Protein AF-A0A6J7G8V0-F1 (afdb_monomer_lite)

InterPro domains:
  IPR005135 Endonuclease/exonuclease/phosphatase [PF03372] (85-244)
  IPR036691 Endonuclease/exonuclease/phosphatase superfamily [G3DSA:3.60.10.10] (1-251)
  IPR036691 Endonuclease/exonuclease/phosphatase superfamily [SSF56219] (12-255)

Structure (mmCIF, N/CA/C/O backbone):
data_AF-A0A6J7G8V0-F1
#
_entry.id   AF-A0A6J7G8V0-F1
#
loop_
_atom_site.group_PDB
_atom_site.id
_atom_site.type_symbol
_atom_site.label_atom_id
_atom_site.label_alt_id
_atom_site.label_comp_id
_atom_site.label_asym_id
_atom_site.label_entity_id
_atom_site.label_seq_id
_atom_site.pdbx_PDB_ins_code
_atom_site.Cartn_x
_atom_site.Cartn_y
_atom_site.Cartn_z
_atom_site.occupancy
_atom_site.B_iso_or_equiv
_atom_site.auth_seq_id
_atom_site.auth_comp_id
_atom_site.auth_asym_id
_atom_site.auth_atom_id
_atom_site.pdbx_PDB_model_num
ATOM 1 N N . MET A 1 1 ? -3.958 -7.155 -8.561 1.00 94.88 1 MET A N 1
ATOM 2 C CA . MET A 1 1 ? -3.464 -5.763 -8.453 1.00 94.88 1 MET A CA 1
ATOM 3 C C . MET A 1 1 ? -2.026 -5.761 -8.922 1.00 94.88 1 MET A C 1
ATOM 5 O O . MET A 1 1 ? -1.374 -6.783 -8.750 1.00 94.88 1 MET A O 1
ATOM 9 N N . ILE A 1 2 ? -1.561 -4.673 -9.525 1.00 97.25 2 ILE A N 1
ATOM 10 C CA . ILE A 1 2 ? -0.185 -4.517 -10.002 1.00 97.25 2 ILE A CA 1
ATOM 11 C C . ILE A 1 2 ? 0.256 -3.088 -9.675 1.00 97.25 2 ILE A C 1
ATOM 13 O O . ILE A 1 2 ? -0.473 -2.137 -9.970 1.00 97.25 2 ILE A O 1
ATOM 17 N N . THR A 1 3 ? 1.430 -2.947 -9.062 1.00 97.94 3 THR A N 1
ATOM 18 C CA . THR A 1 3 ? 2.146 -1.673 -8.971 1.00 97.94 3 THR A CA 1
ATOM 19 C C . THR A 1 3 ? 3.123 -1.576 -10.129 1.00 97.94 3 THR A C 1
ATOM 21 O O . THR A 1 3 ? 3.799 -2.545 -10.468 1.00 97.94 3 THR A O 1
ATOM 24 N N . LEU A 1 4 ? 3.155 -0.417 -10.767 1.00 97.25 4 LEU A N 1
ATOM 25 C CA . LEU A 1 4 ? 3.983 -0.141 -11.928 1.00 97.25 4 LEU A CA 1
ATOM 26 C C . LEU A 1 4 ? 4.882 1.046 -11.610 1.00 97.25 4 LEU A C 1
ATOM 28 O O . LEU A 1 4 ? 4.449 2.006 -10.967 1.00 97.25 4 LEU A O 1
ATOM 32 N N . HIS A 1 5 ? 6.111 0.981 -12.098 1.00 95.94 5 HIS A N 1
ATOM 33 C CA . HIS A 1 5 ? 7.133 1.999 -11.902 1.00 95.94 5 HIS A CA 1
ATOM 34 C C . HIS A 1 5 ? 7.679 2.416 -13.266 1.00 95.94 5 HIS A C 1
ATOM 36 O O . HIS A 1 5 ? 7.608 1.647 -14.220 1.00 95.94 5 HIS A O 1
ATOM 42 N N . GLU A 1 6 ? 8.180 3.649 -13.354 1.00 94.62 6 GLU A N 1
ATOM 43 C CA . GLU A 1 6 ? 8.683 4.238 -14.608 1.00 94.62 6 GLU A CA 1
ATOM 44 C C . GLU A 1 6 ? 7.655 4.290 -15.745 1.00 94.62 6 GLU A C 1
ATOM 46 O O . GLU A 1 6 ? 7.994 4.284 -16.927 1.00 94.62 6 GLU A O 1
ATOM 51 N N . ILE A 1 7 ? 6.375 4.397 -15.396 1.00 96.06 7 ILE A N 1
ATOM 52 C CA . ILE A 1 7 ? 5.334 4.652 -16.385 1.00 96.06 7 ILE A CA 1
ATOM 53 C C . ILE A 1 7 ? 5.511 6.068 -16.914 1.00 96.06 7 ILE A C 1
ATOM 55 O O . ILE A 1 7 ? 5.692 6.993 -16.125 1.00 96.06 7 ILE A O 1
ATOM 59 N N . GLU A 1 8 ? 5.417 6.258 -18.231 1.00 96.19 8 GLU A N 1
ATOM 60 C CA . GLU A 1 8 ? 5.356 7.603 -18.802 1.00 96.19 8 GLU A CA 1
ATOM 61 C C . GLU A 1 8 ? 4.237 8.401 -18.118 1.00 96.19 8 GLU A C 1
ATOM 63 O O . GLU A 1 8 ? 3.062 8.024 -18.150 1.00 96.19 8 GLU A O 1
ATOM 68 N N . ASN A 1 9 ? 4.598 9.529 -17.511 1.00 96.56 9 ASN A N 1
ATOM 69 C CA . ASN A 1 9 ? 3.654 10.406 -16.848 1.00 96.56 9 ASN A CA 1
ATOM 70 C C . ASN A 1 9 ? 2.889 11.232 -17.886 1.00 96.56 9 ASN A C 1
ATOM 72 O O . ASN A 1 9 ? 3.231 12.382 -18.186 1.00 96.56 9 ASN A O 1
ATOM 76 N N . SER A 1 10 ? 1.823 10.642 -18.427 1.00 96.75 10 SER A N 1
ATOM 77 C CA . SER A 1 10 ? 0.961 11.289 -19.415 1.00 96.75 10 SER A CA 1
ATOM 78 C C . SER A 1 10 ? 0.320 12.582 -18.895 1.00 96.75 10 SER A C 1
ATOM 80 O O . SER A 1 10 ? 0.010 13.460 -19.697 1.00 96.75 10 SER A O 1
ATOM 82 N N . ALA A 1 11 ? 0.185 12.777 -17.578 1.00 95.50 11 ALA A N 1
ATOM 83 C CA . ALA A 1 11 ? -0.279 14.047 -17.013 1.00 95.50 11 ALA A CA 1
ATOM 84 C C . ALA A 1 11 ? 0.682 15.211 -17.314 1.00 95.50 11 ALA A C 1
ATOM 86 O O . ALA A 1 11 ? 0.236 16.348 -17.475 1.00 95.50 11 ALA A O 1
ATOM 87 N N . VAL A 1 12 ? 1.975 14.919 -17.475 1.00 96.12 12 VAL A N 1
ATOM 88 C CA . VAL A 1 12 ? 3.017 15.886 -17.843 1.00 96.12 12 VAL A CA 1
ATOM 89 C C . VAL A 1 12 ? 3.277 15.882 -19.352 1.00 96.12 12 VAL A C 1
ATOM 91 O O . VAL A 1 12 ? 3.335 16.948 -19.969 1.00 96.12 12 VAL A O 1
ATOM 94 N N . THR A 1 13 ? 3.419 14.709 -19.977 1.00 96.62 13 THR A N 1
ATOM 95 C CA . THR A 1 13 ? 3.812 14.596 -21.397 1.00 96.62 13 THR A CA 1
ATOM 96 C C . THR A 1 13 ? 2.653 14.881 -22.353 1.00 96.62 13 THR A C 1
ATOM 98 O O . THR A 1 13 ? 2.849 15.484 -23.412 1.00 96.62 13 THR A O 1
ATOM 101 N N . THR A 1 14 ? 1.431 14.485 -21.983 1.00 94.94 14 THR A N 1
ATOM 102 C CA . THR A 1 14 ? 0.211 14.593 -22.796 1.00 94.94 14 THR A CA 1
ATOM 103 C C . THR A 1 14 ? -1.016 14.989 -21.950 1.00 94.94 14 THR A C 1
ATOM 105 O O . THR A 1 14 ? -2.001 14.253 -21.897 1.00 94.94 14 THR A O 1
ATOM 108 N N . PRO A 1 15 ? -1.045 16.197 -21.341 1.00 93.75 15 PRO A N 1
ATOM 109 C CA . PRO A 1 15 ? -1.999 16.541 -20.271 1.00 93.75 15 PRO A CA 1
ATOM 110 C C . PRO A 1 15 ? -3.495 16.443 -20.625 1.00 93.75 15 PRO A C 1
ATOM 112 O O . PRO A 1 15 ? -4.350 16.421 -19.744 1.00 93.75 15 PRO A O 1
ATOM 115 N N . ALA A 1 16 ? -3.845 16.410 -21.916 1.00 96.31 16 ALA A N 1
ATOM 116 C CA . ALA A 1 16 ? -5.221 16.198 -22.370 1.00 96.31 16 ALA A CA 1
ATOM 117 C C . ALA A 1 16 ? -5.731 14.762 -22.119 1.00 96.31 16 ALA A C 1
ATOM 119 O O . ALA A 1 16 ? -6.941 14.544 -22.084 1.00 96.31 16 ALA A O 1
ATOM 120 N N . THR A 1 17 ? -4.819 13.804 -21.955 1.00 95.56 17 THR A N 1
ATOM 121 C CA . THR A 1 17 ? -5.064 12.379 -21.703 1.00 95.56 17 THR A CA 1
ATOM 122 C C . THR A 1 17 ? -4.105 11.898 -20.605 1.00 95.56 17 THR A C 1
ATOM 124 O O . THR A 1 17 ? -3.166 11.156 -20.889 1.00 95.56 17 THR A O 1
ATOM 127 N N . PRO A 1 18 ? -4.303 12.330 -19.345 1.00 94.81 18 PRO A N 1
ATOM 128 C CA . PRO A 1 18 ? -3.297 12.236 -18.280 1.00 94.81 18 PRO A CA 1
ATOM 129 C C . PRO A 1 18 ? -2.934 10.809 -17.839 1.00 94.81 18 PRO A C 1
ATOM 131 O O . PRO A 1 18 ? -1.996 10.634 -17.070 1.00 94.81 18 PRO A O 1
ATOM 134 N N . TYR A 1 19 ? -3.640 9.794 -18.341 1.00 96.69 19 TYR A N 1
ATOM 135 C CA . TYR A 1 19 ? -3.416 8.381 -18.028 1.00 96.69 19 TYR A CA 1
ATOM 136 C C . TYR A 1 19 ? -3.202 7.513 -19.276 1.00 96.69 19 TYR A C 1
ATOM 138 O O . TYR A 1 19 ? -3.297 6.293 -19.185 1.00 96.69 19 TYR A O 1
ATOM 146 N N . ALA A 1 20 ? -2.897 8.111 -20.435 1.00 97.50 20 ALA A N 1
ATOM 147 C CA . ALA A 1 20 ? -2.832 7.403 -21.716 1.00 97.50 20 ALA A CA 1
ATOM 148 C C . ALA A 1 20 ? -1.914 6.166 -21.700 1.00 97.50 20 ALA A C 1
ATOM 150 O O . ALA A 1 20 ? -2.279 5.128 -22.258 1.00 97.50 20 ALA A O 1
ATOM 151 N N . ALA A 1 21 ? -0.751 6.242 -21.044 1.00 96.75 21 ALA A N 1
ATOM 152 C CA . ALA A 1 21 ? 0.156 5.101 -20.909 1.00 96.75 21 ALA A CA 1
ATOM 153 C C . ALA A 1 21 ? -0.479 3.937 -20.121 1.00 96.75 21 ALA A C 1
ATOM 155 O O . ALA A 1 21 ? -0.464 2.792 -20.576 1.00 96.75 21 ALA A O 1
ATOM 156 N N . VAL A 1 22 ? -1.106 4.236 -18.977 1.00 97.75 22 VAL A N 1
ATOM 157 C CA . VAL A 1 22 ? -1.796 3.243 -18.133 1.00 97.75 22 VAL A CA 1
ATOM 158 C C . VAL A 1 22 ? -3.010 2.655 -18.855 1.00 97.75 22 VAL A C 1
ATOM 160 O O . VAL A 1 22 ? -3.208 1.442 -18.848 1.00 97.75 22 VAL A O 1
ATOM 163 N N . GLU A 1 23 ? -3.796 3.494 -19.527 1.00 98.12 23 GLU A N 1
ATOM 164 C CA . GLU A 1 23 ? -4.974 3.078 -20.296 1.00 98.12 23 GLU A CA 1
ATOM 165 C C . GLU A 1 23 ? -4.599 2.172 -21.474 1.00 98.12 23 GLU A C 1
ATOM 167 O O . GLU A 1 23 ? -5.304 1.206 -21.761 1.00 98.12 23 GLU A O 1
ATOM 172 N N . THR A 1 24 ? -3.460 2.433 -22.122 1.00 97.94 24 THR A N 1
ATOM 173 C CA . THR A 1 24 ? -2.936 1.581 -23.198 1.00 97.94 24 THR A CA 1
ATOM 174 C C . THR A 1 24 ? -2.572 0.191 -22.678 1.00 97.94 24 THR A C 1
ATOM 176 O O . THR A 1 24 ? -2.933 -0.809 -23.300 1.00 97.94 24 THR A O 1
ATOM 179 N N . LEU A 1 25 ? -1.892 0.115 -21.528 1.00 96.75 25 LEU A N 1
ATOM 180 C CA . LEU A 1 25 ? -1.556 -1.158 -20.889 1.00 96.75 25 LEU A CA 1
ATOM 181 C C . LEU A 1 25 ? -2.814 -1.930 -20.477 1.00 96.75 25 LEU A C 1
ATOM 183 O O . LEU A 1 25 ? -2.916 -3.121 -20.760 1.00 96.75 25 LEU A O 1
ATOM 187 N N . ILE A 1 26 ? -3.779 -1.259 -19.845 1.00 98.12 26 ILE A N 1
ATOM 188 C CA . ILE A 1 26 ? -5.044 -1.879 -19.435 1.00 98.12 26 ILE A CA 1
ATOM 189 C C . ILE A 1 26 ? -5.783 -2.452 -20.640 1.00 98.12 26 ILE A C 1
ATOM 191 O O . ILE A 1 26 ? -6.118 -3.631 -20.625 1.00 98.12 26 ILE A O 1
ATOM 195 N N . ALA A 1 27 ? -5.934 -1.686 -21.721 1.00 98.31 27 ALA A N 1
ATOM 196 C CA . ALA A 1 27 ? -6.596 -2.179 -22.926 1.00 98.31 27 ALA A CA 1
ATOM 197 C C . ALA A 1 27 ? -5.912 -3.435 -23.505 1.00 98.31 27 ALA A C 1
ATOM 199 O O . ALA A 1 27 ? -6.585 -4.324 -24.029 1.00 98.31 27 ALA A O 1
ATOM 200 N N . ALA A 1 28 ? -4.580 -3.530 -23.406 1.00 96.81 28 ALA A N 1
ATOM 201 C CA . ALA A 1 28 ? -3.839 -4.719 -23.819 1.00 96.81 28 ALA A CA 1
ATOM 202 C C . ALA A 1 28 ? -4.071 -5.916 -22.880 1.00 96.81 28 ALA A C 1
ATOM 204 O O . ALA A 1 28 ? -4.226 -7.036 -23.366 1.00 96.81 28 ALA A O 1
ATOM 205 N N . LEU A 1 29 ? -4.125 -5.693 -21.562 1.00 96.50 29 LEU A N 1
ATOM 206 C CA . LEU A 1 29 ? -4.415 -6.735 -20.570 1.00 96.50 29 LEU A CA 1
ATOM 207 C C . LEU A 1 29 ? -5.829 -7.296 -20.743 1.00 96.50 29 LEU A C 1
ATOM 209 O O . LEU A 1 29 ? -5.979 -8.506 -20.911 1.00 96.50 29 LEU A O 1
ATOM 213 N N . GLU A 1 30 ? -6.836 -6.422 -20.802 1.00 97.94 30 GLU A N 1
ATOM 214 C CA . GLU A 1 30 ? -8.249 -6.792 -20.966 1.00 97.94 30 GLU A CA 1
ATOM 215 C C . GLU A 1 30 ? -8.477 -7.600 -22.252 1.00 97.94 30 GLU A C 1
ATOM 217 O O . GLU A 1 30 ? -9.249 -8.561 -22.277 1.00 97.94 30 GLU A O 1
ATOM 222 N N . ALA A 1 31 ? -7.767 -7.255 -23.333 1.00 98.06 31 ALA A N 1
ATOM 223 C CA . ALA A 1 31 ? -7.839 -7.985 -24.595 1.00 98.06 31 ALA A CA 1
ATOM 224 C C . ALA A 1 31 ? -7.284 -9.420 -24.508 1.00 98.06 31 ALA A C 1
ATOM 226 O O . ALA A 1 31 ? -7.672 -10.270 -25.315 1.00 98.06 31 ALA A O 1
ATOM 227 N N . VAL A 1 32 ? -6.372 -9.691 -23.569 1.00 95.50 32 VAL A N 1
ATOM 228 C CA . VAL A 1 32 ? -5.704 -10.991 -23.407 1.00 95.50 32 VAL A CA 1
ATOM 229 C C . VAL A 1 32 ? -6.395 -11.859 -22.359 1.00 95.50 32 VAL A C 1
ATOM 231 O O . VAL A 1 32 ? -6.618 -13.043 -22.617 1.00 95.50 32 VAL A O 1
ATOM 234 N N . ASP A 1 33 ? -6.715 -11.308 -21.187 1.00 96.25 33 ASP A N 1
ATOM 235 C CA . ASP A 1 33 ? -7.245 -12.080 -20.058 1.00 96.25 33 ASP A CA 1
ATOM 236 C C . ASP A 1 33 ? -8.780 -12.055 -19.950 1.00 96.25 33 ASP A C 1
ATOM 238 O O . ASP A 1 33 ? -9.359 -12.936 -19.311 1.00 96.25 33 ASP A O 1
ATOM 242 N N . GLY A 1 34 ? -9.444 -11.110 -20.625 1.00 96.75 34 GLY A N 1
ATOM 243 C CA . GLY A 1 34 ? -10.899 -10.967 -20.641 1.00 96.75 34 GLY A CA 1
ATOM 244 C C . GLY A 1 34 ? -11.510 -10.477 -19.325 1.00 96.75 34 GLY A C 1
ATOM 245 O O . GLY A 1 34 ? -12.722 -10.612 -19.150 1.00 96.75 34 GLY A O 1
ATOM 246 N N . HIS A 1 35 ? -10.703 -9.957 -18.400 1.00 97.75 35 HIS A N 1
ATOM 247 C CA . HIS A 1 35 ? -11.162 -9.353 -17.152 1.00 97.75 35 HIS A CA 1
ATOM 248 C C . HIS A 1 35 ? -11.216 -7.834 -17.271 1.00 97.75 35 HIS A C 1
ATOM 250 O O . HIS A 1 35 ? -10.429 -7.257 -18.005 1.00 97.75 35 HIS A O 1
ATOM 256 N N . ASP A 1 36 ? -12.105 -7.193 -16.511 1.00 98.00 36 ASP A N 1
ATOM 257 C CA . ASP A 1 36 ? -12.180 -5.731 -16.445 1.00 98.00 36 ASP A CA 1
ATOM 258 C C . ASP A 1 36 ? -11.140 -5.189 -15.450 1.00 98.00 36 ASP A C 1
ATOM 260 O O . ASP A 1 36 ? -11.116 -5.580 -14.268 1.00 98.00 36 ASP A O 1
ATOM 264 N N . TRP A 1 37 ? -10.319 -4.244 -15.902 1.00 98.44 37 TRP A N 1
ATOM 265 C CA . TRP A 1 37 ? -9.288 -3.593 -15.097 1.00 98.44 37 TRP A CA 1
ATOM 266 C C . TRP A 1 37 ? -9.610 -2.105 -14.882 1.00 98.44 37 TRP A C 1
ATOM 268 O O . TRP A 1 37 ? -10.167 -1.424 -15.735 1.00 98.44 37 TRP A O 1
ATOM 278 N N . ASP A 1 38 ? -9.235 -1.572 -13.723 1.00 98.25 38 ASP A N 1
ATOM 279 C CA . ASP A 1 38 ? -9.274 -0.135 -13.429 1.00 98.25 38 ASP A CA 1
ATOM 280 C C . ASP A 1 38 ? -7.972 0.285 -12.730 1.00 98.25 38 ASP A C 1
ATOM 282 O O . ASP A 1 38 ? -7.112 -0.537 -12.392 1.00 98.25 38 ASP A O 1
ATOM 286 N N . TYR A 1 39 ? -7.786 1.583 -12.519 1.00 98.19 39 TYR A N 1
ATOM 287 C CA . TYR A 1 39 ? -6.544 2.144 -12.005 1.00 98.19 39 TYR A CA 1
ATOM 288 C C . TYR A 1 39 ? -6.767 3.281 -11.010 1.00 98.19 39 TYR A C 1
ATOM 290 O O . TYR A 1 39 ? -7.790 3.970 -11.004 1.00 98.19 39 TYR A O 1
ATOM 298 N N . ALA A 1 40 ? -5.776 3.482 -10.145 1.00 97.88 40 ALA A N 1
ATOM 299 C CA . ALA A 1 40 ? -5.743 4.597 -9.215 1.00 97.88 40 ALA A CA 1
ATOM 300 C C . ALA A 1 40 ? -5.510 5.905 -9.986 1.00 97.88 40 ALA A C 1
ATOM 302 O O . ALA A 1 40 ? -4.430 6.143 -10.523 1.00 97.88 40 ALA A O 1
ATOM 303 N N . ARG A 1 41 ? -6.522 6.777 -10.022 1.00 96.81 41 ARG A N 1
ATOM 304 C CA . ARG A 1 41 ? -6.459 8.108 -10.651 1.00 96.81 41 ARG A CA 1
ATOM 305 C C . ARG A 1 41 ? -5.737 9.114 -9.748 1.00 96.81 41 ARG A C 1
ATOM 307 O O . ARG A 1 41 ? -6.326 10.082 -9.278 1.00 96.81 41 ARG A O 1
ATOM 314 N N . ALA A 1 42 ? -4.457 8.862 -9.504 1.00 94.31 42 ALA A N 1
ATOM 315 C CA . ALA A 1 42 ? -3.523 9.767 -8.843 1.00 94.31 42 ALA A CA 1
ATOM 316 C C . ALA A 1 42 ? -2.322 9.990 -9.768 1.00 94.31 42 ALA A C 1
ATOM 318 O O . ALA A 1 42 ? -1.927 9.076 -10.484 1.00 94.31 42 ALA A O 1
ATOM 319 N N . HIS A 1 43 ? -1.797 11.208 -9.804 1.00 90.25 43 HIS A N 1
ATOM 320 C CA . HIS A 1 43 ? -0.620 11.558 -10.595 1.00 90.25 43 HIS A CA 1
ATOM 321 C C . HIS A 1 43 ? 0.199 12.617 -9.861 1.00 90.25 43 HIS A C 1
ATOM 323 O O . HIS A 1 43 ? -0.322 13.342 -9.011 1.00 90.25 43 HIS A O 1
ATOM 329 N N . GLU A 1 44 ? 1.481 12.683 -10.197 1.00 89.75 44 GLU A N 1
ATOM 330 C CA . GLU A 1 44 ? 2.351 13.809 -9.875 1.00 89.75 44 GLU A CA 1
ATOM 331 C C . GLU A 1 44 ? 2.477 14.742 -11.084 1.00 89.75 44 GLU A C 1
ATOM 333 O O . GLU A 1 44 ? 2.331 14.310 -12.226 1.00 89.75 44 GLU A O 1
ATOM 338 N N . ASP A 1 45 ? 2.787 16.015 -10.839 1.00 88.25 45 ASP A N 1
ATOM 339 C CA . ASP A 1 45 ? 2.898 17.036 -11.893 1.00 88.25 45 ASP A CA 1
ATOM 340 C C . ASP A 1 45 ? 4.360 17.376 -12.255 1.00 88.25 45 ASP A C 1
ATOM 342 O O . ASP A 1 45 ? 4.612 18.272 -13.064 1.00 88.25 45 ASP A O 1
ATOM 346 N N . GLY A 1 46 ? 5.331 16.725 -11.601 1.00 85.38 46 GLY A N 1
ATOM 347 C CA . GLY A 1 46 ? 6.742 17.129 -11.615 1.00 85.38 46 GLY A CA 1
ATOM 348 C C . GLY A 1 46 ? 7.634 16.381 -12.609 1.00 85.38 46 GLY A C 1
ATOM 349 O O . GLY A 1 46 ? 8.373 17.019 -13.360 1.00 85.38 46 GLY A O 1
ATOM 350 N N . ASP A 1 47 ? 7.597 15.046 -12.597 1.00 90.12 47 ASP A N 1
ATOM 351 C CA . ASP A 1 47 ? 8.477 14.179 -13.399 1.00 90.12 47 ASP A CA 1
ATOM 352 C C . ASP A 1 47 ? 7.736 13.641 -14.643 1.00 90.12 47 ASP A C 1
ATOM 354 O O . ASP A 1 47 ? 6.513 13.506 -14.654 1.00 90.12 47 ASP A O 1
ATOM 358 N N . VAL A 1 48 ? 8.471 13.346 -15.718 1.00 93.56 48 VAL A N 1
ATOM 359 C CA . VAL A 1 48 ? 7.944 12.768 -16.971 1.00 93.56 48 VAL A CA 1
ATOM 360 C C . VAL A 1 48 ? 7.691 11.265 -16.870 1.00 93.56 48 VAL A C 1
ATOM 362 O O . VAL A 1 48 ? 7.145 10.670 -17.796 1.00 93.56 48 VAL A O 1
ATOM 365 N N . ILE A 1 49 ? 8.073 10.660 -15.751 1.00 93.88 49 ILE A N 1
ATOM 366 C CA . ILE A 1 49 ? 7.809 9.272 -15.388 1.00 93.88 49 ILE A CA 1
ATOM 367 C C . ILE A 1 49 ? 7.231 9.218 -13.980 1.00 93.88 49 ILE A C 1
ATOM 369 O O . ILE A 1 49 ? 7.551 10.062 -13.152 1.00 93.88 49 ILE A O 1
ATOM 373 N N . THR A 1 50 ? 6.360 8.250 -13.716 1.00 96.19 50 THR A N 1
ATOM 374 C CA . THR A 1 50 ? 5.607 8.155 -12.464 1.00 96.19 50 THR A CA 1
ATOM 375 C C . THR A 1 50 ? 5.339 6.704 -12.060 1.00 96.19 50 THR A C 1
ATOM 377 O O . THR A 1 50 ? 5.655 5.755 -12.786 1.00 96.19 50 THR A O 1
ATOM 380 N N . ASN A 1 51 ? 4.777 6.530 -10.867 1.00 97.50 51 ASN A N 1
ATOM 381 C CA . ASN A 1 51 ? 4.254 5.255 -10.392 1.00 97.50 51 ASN A CA 1
ATOM 382 C C . ASN A 1 51 ? 2.794 5.091 -10.841 1.00 97.50 51 ASN A C 1
ATOM 384 O O . ASN A 1 51 ? 2.103 6.069 -11.109 1.00 97.50 51 ASN A O 1
ATOM 388 N N . ALA A 1 52 ? 2.285 3.864 -10.886 1.00 97.88 52 ALA A N 1
ATOM 389 C CA . ALA A 1 52 ? 0.862 3.611 -11.091 1.00 97.88 52 ALA A CA 1
ATOM 390 C C . ALA A 1 52 ? 0.396 2.372 -10.322 1.00 97.88 52 ALA A C 1
ATOM 392 O O . ALA A 1 52 ? 1.178 1.475 -10.009 1.00 97.88 52 ALA A O 1
ATOM 393 N N . VAL A 1 53 ? -0.904 2.317 -10.034 1.00 98.56 53 VAL A N 1
ATOM 394 C CA . VAL A 1 53 ? -1.554 1.150 -9.429 1.00 98.56 53 VAL A CA 1
ATOM 395 C C . VAL A 1 53 ? -2.742 0.761 -10.296 1.00 98.56 53 VAL A C 1
ATOM 397 O O . VAL A 1 53 ? -3.668 1.556 -10.465 1.00 98.56 53 VAL A O 1
ATOM 400 N N . ILE A 1 54 ? -2.731 -0.465 -10.816 1.00 98.50 54 ILE A N 1
ATOM 401 C CA . ILE A 1 54 ? -3.840 -1.049 -11.579 1.00 98.50 54 ILE A CA 1
ATOM 402 C C . ILE A 1 54 ? -4.412 -2.263 -10.846 1.00 98.50 54 ILE A C 1
ATOM 404 O O . ILE A 1 54 ? -3.726 -2.957 -10.087 1.00 98.50 54 ILE A O 1
ATOM 408 N N . HIS A 1 55 ? -5.693 -2.541 -11.042 1.00 98.31 55 HIS A N 1
ATOM 409 C CA . HIS A 1 55 ? -6.383 -3.614 -10.346 1.00 98.31 55 HIS A CA 1
ATOM 410 C C . HIS A 1 55 ? -7.501 -4.214 -11.183 1.00 98.31 55 HIS A C 1
ATOM 412 O O . HIS A 1 55 ? -8.128 -3.544 -11.993 1.00 98.31 55 HIS A O 1
ATOM 418 N N . ARG A 1 56 ? -7.768 -5.491 -10.926 1.00 97.75 56 ARG A N 1
ATOM 419 C CA . ARG A 1 56 ? -8.951 -6.169 -11.431 1.00 97.75 56 ARG A CA 1
ATOM 420 C C . ARG A 1 56 ? -10.157 -5.818 -10.575 1.00 97.75 56 ARG A C 1
ATOM 422 O O . ARG A 1 56 ? -10.105 -5.974 -9.351 1.00 97.75 56 ARG A O 1
ATOM 429 N N . THR A 1 57 ? -11.227 -5.389 -11.229 1.00 97.00 57 THR A N 1
ATOM 430 C CA . THR A 1 57 ? -12.453 -4.914 -10.569 1.00 97.00 57 THR A CA 1
ATOM 431 C C . THR A 1 57 ? -13.288 -6.045 -9.964 1.00 97.00 57 THR A C 1
ATOM 433 O O . THR A 1 57 ? -14.083 -5.812 -9.056 1.00 97.00 57 THR A O 1
ATOM 436 N N . ASP A 1 58 ? -13.071 -7.284 -10.411 1.00 95.44 58 ASP A N 1
ATOM 437 C CA . ASP A 1 58 ? -13.716 -8.486 -9.878 1.00 95.44 58 ASP A CA 1
ATOM 438 C C . ASP A 1 58 ? -12.983 -9.101 -8.670 1.00 95.44 58 ASP A C 1
ATOM 440 O O . ASP A 1 58 ? -13.503 -10.025 -8.050 1.00 95.44 58 ASP A O 1
ATOM 444 N N . VAL A 1 59 ? -11.808 -8.576 -8.299 1.00 94.25 59 VAL A N 1
ATOM 445 C CA . VAL A 1 59 ? -11.010 -9.060 -7.153 1.00 94.25 59 VAL A CA 1
ATOM 446 C C . VAL A 1 59 ? -11.039 -8.069 -5.992 1.00 94.25 59 VAL A C 1
ATOM 448 O O . VAL A 1 59 ? -11.215 -8.458 -4.835 1.00 94.25 59 VAL A O 1
ATOM 451 N N . VAL A 1 60 ? -10.884 -6.777 -6.286 1.00 95.75 60 VAL A N 1
ATOM 452 C CA . VAL A 1 60 ? -10.872 -5.711 -5.279 1.00 95.75 60 VAL A CA 1
ATOM 453 C C . VAL A 1 60 ? -11.673 -4.496 -5.730 1.00 95.75 60 VAL A C 1
ATOM 455 O O . VAL A 1 60 ? -11.798 -4.216 -6.918 1.00 95.75 60 VAL A O 1
ATOM 458 N N . THR A 1 61 ? -12.179 -3.741 -4.762 1.00 94.94 61 THR A N 1
ATOM 459 C CA . THR A 1 61 ? -12.828 -2.443 -4.959 1.00 94.94 61 THR A CA 1
ATOM 460 C C . THR A 1 61 ? -12.035 -1.353 -4.229 1.00 94.94 61 THR A C 1
ATOM 462 O O . THR A 1 61 ? -11.696 -1.545 -3.057 1.00 94.94 61 THR A O 1
ATOM 465 N N . PRO A 1 62 ? -11.738 -0.206 -4.867 1.00 96.56 62 PRO A N 1
ATOM 466 C CA . PRO A 1 62 ? -11.112 0.935 -4.202 1.00 96.56 62 PRO A CA 1
ATOM 467 C C . PRO A 1 62 ? -11.944 1.460 -3.022 1.00 96.56 62 PRO A C 1
ATOM 469 O O . PRO A 1 62 ? -13.164 1.601 -3.118 1.00 96.56 62 PRO A O 1
ATOM 472 N N . VAL A 1 63 ? -11.279 1.802 -1.919 1.00 94.44 63 VAL A N 1
ATOM 473 C CA . VAL A 1 63 ? -11.876 2.440 -0.738 1.00 94.44 63 VAL A CA 1
ATOM 474 C C . VAL A 1 63 ? -11.317 3.853 -0.595 1.00 94.44 63 VAL A C 1
ATOM 476 O O . VAL A 1 63 ? -10.160 4.046 -0.227 1.00 94.44 63 VAL A O 1
ATOM 479 N N . GLY A 1 64 ? -12.163 4.848 -0.861 1.00 94.50 64 GLY A N 1
ATOM 480 C CA . GLY A 1 64 ? -11.765 6.257 -0.858 1.00 94.50 64 GLY A CA 1
ATOM 481 C C . GLY A 1 64 ? -10.852 6.637 -2.028 1.00 94.50 64 GLY A C 1
ATOM 482 O O . GLY A 1 64 ? -10.525 5.812 -2.883 1.00 94.50 64 GLY A O 1
ATOM 483 N N . ASP A 1 65 ? -10.460 7.911 -2.058 1.00 97.00 65 ASP A N 1
ATOM 484 C CA . ASP A 1 65 ? -9.656 8.464 -3.149 1.00 97.00 65 ASP A CA 1
ATOM 485 C C . ASP A 1 65 ? -8.186 7.999 -3.073 1.00 97.00 65 ASP A C 1
ATOM 487 O O . ASP A 1 65 ? -7.612 7.953 -1.967 1.00 97.00 65 ASP A O 1
ATOM 491 N N . PRO A 1 66 ? -7.550 7.709 -4.228 1.00 97.62 66 PRO A N 1
ATOM 492 C CA . PRO A 1 66 ? -6.119 7.443 -4.293 1.00 97.62 66 PRO A CA 1
ATOM 493 C C . PRO A 1 66 ? -5.316 8.684 -3.900 1.00 97.62 66 PRO A C 1
ATOM 495 O O . PRO A 1 66 ? -5.806 9.815 -3.928 1.00 97.62 66 PRO A O 1
ATOM 498 N N . VAL A 1 67 ? -4.052 8.480 -3.539 1.00 97.62 67 VAL A N 1
ATOM 499 C CA . VAL A 1 67 ? -3.169 9.551 -3.066 1.00 97.62 67 VAL A CA 1
ATOM 500 C C . VAL A 1 67 ? -1.846 9.498 -3.809 1.00 97.62 67 VAL A C 1
ATOM 502 O O . VAL A 1 67 ? -1.172 8.477 -3.757 1.00 97.62 67 VAL A O 1
ATOM 505 N N . ALA A 1 68 ? -1.448 10.607 -4.431 1.00 96.12 68 ALA A N 1
ATOM 506 C CA . ALA A 1 68 ? -0.055 10.862 -4.788 1.00 96.12 68 ALA A CA 1
ATOM 507 C C . ALA A 1 68 ? 0.584 11.668 -3.650 1.00 96.12 68 ALA A C 1
ATOM 509 O O . ALA A 1 68 ? 0.084 12.733 -3.281 1.00 96.12 68 ALA A O 1
ATOM 510 N N . TYR A 1 69 ? 1.643 11.141 -3.040 1.00 96.44 69 TYR A N 1
ATOM 511 C CA . TYR A 1 69 ? 2.314 11.804 -1.927 1.00 96.44 69 TYR A CA 1
ATOM 512 C C . TYR A 1 69 ? 3.228 12.921 -2.431 1.00 96.44 69 TYR A C 1
ATOM 514 O O . TYR A 1 69 ? 4.156 12.676 -3.198 1.00 96.44 69 TYR A O 1
ATOM 522 N N . THR A 1 70 ? 2.991 14.150 -1.978 1.00 92.88 70 THR A N 1
ATOM 523 C CA . THR A 1 70 ? 3.783 15.323 -2.367 1.00 92.88 70 THR A CA 1
ATOM 524 C C . THR A 1 70 ? 4.615 15.818 -1.193 1.00 92.88 70 THR A C 1
ATOM 526 O O . THR A 1 70 ? 4.075 16.158 -0.140 1.00 92.88 70 THR A O 1
ATOM 529 N N . SER A 1 71 ? 5.927 15.912 -1.391 1.00 94.81 71 SER A N 1
ATOM 530 C CA . SER A 1 71 ? 6.867 16.473 -0.424 1.00 94.81 71 SER A CA 1
ATOM 531 C C . SER A 1 71 ? 8.147 16.924 -1.129 1.00 94.81 71 SER A C 1
ATOM 533 O O . SER A 1 71 ? 8.568 16.236 -2.059 1.00 94.81 71 SER A O 1
ATOM 535 N N . PRO A 1 72 ? 8.821 17.994 -0.659 1.00 94.75 72 PRO A N 1
ATOM 536 C CA . PRO A 1 72 ? 10.121 18.406 -1.189 1.00 94.75 72 PRO A CA 1
ATOM 537 C C . PRO A 1 72 ? 11.187 17.300 -1.186 1.00 94.75 72 PRO A C 1
ATOM 539 O O . PRO A 1 72 ? 12.094 17.301 -2.012 1.00 94.75 72 PRO A O 1
ATOM 542 N N . THR A 1 73 ? 11.082 16.330 -0.273 1.00 94.81 73 THR A N 1
ATOM 543 C CA . THR A 1 73 ? 11.986 15.167 -0.204 1.00 94.81 73 THR A CA 1
ATOM 544 C C . THR A 1 73 ? 11.879 14.264 -1.440 1.00 94.81 73 THR A C 1
ATOM 546 O O . THR A 1 73 ? 12.816 13.533 -1.764 1.00 94.81 73 THR A O 1
ATOM 549 N N . PHE A 1 74 ? 10.761 14.341 -2.161 1.00 94.31 74 PHE A N 1
ATOM 550 C CA . PHE A 1 74 ? 10.531 13.643 -3.422 1.00 94.31 74 PHE A CA 1
ATOM 551 C C . PHE A 1 74 ? 10.698 14.550 -4.651 1.00 94.31 74 PHE A C 1
ATOM 553 O O . PHE A 1 74 ? 10.520 14.061 -5.753 1.00 94.31 74 PHE A O 1
ATOM 560 N N . ASP A 1 75 ? 11.137 15.813 -4.532 1.00 92.06 75 ASP A N 1
ATOM 561 C CA . ASP A 1 75 ? 11.336 16.703 -5.700 1.00 92.06 75 ASP A CA 1
ATOM 562 C C . ASP A 1 75 ? 12.364 16.160 -6.720 1.00 92.06 75 ASP A C 1
ATOM 564 O O . ASP A 1 75 ? 12.432 16.623 -7.859 1.00 92.06 75 ASP A O 1
ATOM 568 N N . ASN A 1 76 ? 13.209 15.207 -6.313 1.00 91.50 76 ASN A N 1
ATOM 569 C CA . ASN A 1 76 ? 14.221 14.570 -7.156 1.00 91.50 76 ASN A CA 1
ATOM 570 C C . ASN A 1 76 ? 13.942 13.083 -7.461 1.00 91.50 76 ASN A C 1
ATOM 572 O O . ASN A 1 76 ? 14.821 12.404 -8.014 1.00 91.50 76 ASN A O 1
ATOM 576 N N . ALA A 1 77 ? 12.767 12.579 -7.085 1.00 92.69 77 ALA A N 1
ATOM 577 C CA . ALA A 1 77 ? 12.314 11.204 -7.270 1.00 92.69 77 ALA A CA 1
ATOM 578 C C . ALA A 1 77 ? 10.820 11.185 -7.637 1.00 92.69 77 ALA A C 1
ATOM 580 O O . ALA A 1 77 ? 10.211 12.232 -7.814 1.00 92.69 77 ALA A O 1
ATOM 581 N N . ARG A 1 78 ? 10.234 9.995 -7.782 1.00 93.69 78 ARG A N 1
ATOM 582 C CA . ARG A 1 78 ? 8.810 9.859 -8.112 1.00 93.69 78 ARG A CA 1
ATOM 583 C C . ARG A 1 78 ? 8.006 9.842 -6.827 1.00 93.69 78 ARG A C 1
ATOM 585 O O . ARG A 1 78 ? 8.348 9.114 -5.888 1.00 93.69 78 ARG A O 1
ATOM 592 N N . SER A 1 79 ? 6.909 10.582 -6.801 1.00 95.25 79 SER A N 1
ATOM 593 C CA . SER A 1 79 ? 5.949 10.544 -5.703 1.00 95.25 79 SER A CA 1
ATOM 594 C C . SER A 1 79 ? 5.405 9.124 -5.476 1.00 95.25 79 SER A C 1
ATOM 596 O O . SER A 1 79 ? 4.941 8.477 -6.422 1.00 95.25 79 SER A O 1
ATOM 598 N N . PRO A 1 80 ? 5.390 8.621 -4.227 1.00 97.75 80 PRO A N 1
ATOM 599 C CA . PRO A 1 80 ? 4.657 7.409 -3.892 1.00 97.75 80 PRO A CA 1
ATOM 600 C C . PRO A 1 80 ? 3.166 7.555 -4.214 1.00 97.75 80 PRO A C 1
ATOM 602 O O . PRO A 1 80 ? 2.555 8.574 -3.880 1.00 97.75 80 PRO A O 1
ATOM 605 N N . ILE A 1 81 ? 2.569 6.528 -4.819 1.00 98.12 81 ILE A N 1
ATOM 606 C CA . ILE A 1 81 ? 1.130 6.470 -5.094 1.00 98.12 81 ILE A CA 1
ATOM 607 C C . ILE A 1 81 ? 0.494 5.376 -4.251 1.00 98.12 81 ILE A C 1
ATOM 609 O O . ILE A 1 81 ? 0.965 4.243 -4.235 1.00 98.12 81 ILE A O 1
ATOM 613 N N . ALA A 1 82 ? -0.597 5.711 -3.569 1.00 98.50 82 ALA A N 1
ATOM 614 C CA . ALA A 1 82 ? -1.317 4.796 -2.703 1.00 98.50 82 ALA A CA 1
ATOM 615 C C . ALA A 1 82 ? -2.793 4.663 -3.080 1.00 98.50 82 ALA A C 1
ATOM 617 O O . ALA A 1 82 ? -3.453 5.643 -3.434 1.00 98.50 82 ALA A O 1
ATOM 618 N N . GLN A 1 83 ? -3.323 3.452 -2.921 1.00 98.44 83 GLN A N 1
ATOM 619 C CA . GLN A 1 83 ? -4.752 3.163 -2.981 1.00 98.44 83 GLN A CA 1
ATOM 620 C C . GLN A 1 83 ? -5.101 2.116 -1.924 1.00 98.44 83 GLN A C 1
ATOM 622 O O . GLN A 1 83 ? -4.441 1.084 -1.797 1.00 98.44 83 GLN A O 1
ATOM 627 N N . THR A 1 84 ? -6.167 2.382 -1.176 1.00 97.69 84 THR A N 1
ATOM 628 C CA . THR A 1 84 ? -6.767 1.408 -0.263 1.00 97.69 84 THR A CA 1
ATOM 629 C C . THR A 1 84 ? -7.784 0.568 -1.019 1.00 97.69 84 THR A C 1
ATOM 631 O O . THR A 1 84 ? -8.552 1.104 -1.821 1.00 97.69 84 THR A O 1
ATOM 634 N N . PHE A 1 85 ? -7.799 -0.735 -0.767 1.00 96.62 85 PHE A N 1
ATOM 635 C CA . PHE A 1 85 ? -8.668 -1.700 -1.428 1.00 96.62 85 PHE A CA 1
ATOM 636 C C . PHE A 1 85 ? -9.421 -2.539 -0.405 1.00 96.62 85 PHE A C 1
ATOM 638 O O . PHE A 1 85 ? -8.867 -2.889 0.631 1.00 96.62 85 PHE A O 1
ATOM 645 N N . ALA A 1 86 ? -10.657 -2.902 -0.736 1.00 92.38 86 ALA A N 1
ATOM 646 C CA . ALA A 1 86 ? -11.405 -3.976 -0.095 1.00 92.38 86 ALA A CA 1
ATOM 647 C C . ALA A 1 86 ? -11.520 -5.157 -1.066 1.00 92.38 86 ALA A C 1
ATOM 649 O O . ALA A 1 86 ? -11.732 -4.944 -2.262 1.00 92.38 86 ALA A O 1
ATOM 650 N N . THR A 1 87 ? -11.426 -6.395 -0.588 1.00 91.19 87 THR A N 1
ATOM 651 C CA . THR A 1 87 ? -11.718 -7.566 -1.430 1.00 91.19 87 THR A CA 1
ATOM 652 C C . THR A 1 87 ? -13.210 -7.660 -1.738 1.00 91.19 87 THR A C 1
ATOM 654 O O . THR A 1 87 ? -14.058 -7.419 -0.875 1.00 91.19 87 THR A O 1
ATOM 657 N N . VAL A 1 88 ? -13.549 -8.030 -2.977 1.00 86.69 88 VAL A N 1
ATOM 658 C CA . VAL A 1 88 ? -14.952 -8.135 -3.426 1.00 86.69 88 VAL A CA 1
ATOM 659 C C . VAL A 1 88 ? -15.717 -9.210 -2.646 1.00 86.69 88 VAL A C 1
ATOM 661 O O . VAL A 1 88 ? -16.899 -9.040 -2.355 1.00 86.69 88 VAL A O 1
ATOM 664 N N . GLU A 1 89 ? -15.041 -10.287 -2.242 1.00 76.19 89 GLU A N 1
ATOM 665 C CA . GLU A 1 89 ? -15.634 -11.378 -1.455 1.00 76.19 89 GLU A CA 1
ATOM 666 C C . GLU A 1 89 ? -15.896 -11.008 0.021 1.00 76.19 89 GLU A C 1
ATOM 668 O O . GLU A 1 89 ? -16.415 -11.826 0.778 1.00 76.19 89 GLU A O 1
ATOM 673 N N . GLY A 1 90 ? -15.598 -9.767 0.431 1.00 63.59 90 GLY A N 1
ATOM 674 C CA . GLY A 1 90 ? -15.878 -9.258 1.778 1.00 63.59 90 GLY A CA 1
ATOM 675 C C . GLY A 1 90 ? -14.861 -9.698 2.830 1.00 63.59 90 GLY A C 1
ATOM 676 O O . GLY A 1 90 ? -15.194 -9.742 4.011 1.00 63.59 90 GLY A O 1
ATOM 677 N N . GLY A 1 91 ? -13.647 -10.036 2.392 1.00 64.44 91 GLY A N 1
ATOM 678 C CA . GLY A 1 91 ? -12.633 -10.719 3.182 1.00 64.44 91 GLY A CA 1
ATOM 679 C C . GLY A 1 91 ? -11.587 -9.830 3.840 1.00 64.44 91 GLY A C 1
ATOM 680 O O . GLY A 1 91 ? -11.093 -10.272 4.849 1.00 64.44 91 GLY A O 1
ATOM 681 N N . GLY A 1 92 ? -11.263 -8.626 3.345 1.00 83.62 92 GLY A N 1
ATOM 682 C CA . GLY A 1 92 ? -10.141 -7.832 3.875 1.00 83.62 92 GLY A CA 1
ATOM 683 C C . GLY A 1 92 ? -9.999 -6.433 3.283 1.00 83.62 92 GLY A C 1
ATOM 684 O O . GLY A 1 92 ? -10.364 -6.229 2.123 1.00 83.62 92 GLY A O 1
ATOM 685 N N . VAL A 1 93 ? -9.484 -5.482 4.066 1.00 90.25 93 VAL A N 1
ATOM 686 C CA . VAL A 1 93 ? -9.086 -4.140 3.608 1.00 90.25 93 VAL A CA 1
ATOM 687 C C . VAL A 1 93 ? -7.585 -3.997 3.810 1.00 90.25 93 VAL A C 1
ATOM 689 O O . VAL A 1 93 ? -7.049 -4.506 4.777 1.00 90.25 93 VAL A O 1
ATOM 692 N N . PHE A 1 94 ? -6.896 -3.347 2.877 1.00 95.81 94 PHE A N 1
ATOM 693 C CA . PHE A 1 94 ? -5.493 -2.983 3.055 1.00 95.81 94 PHE A CA 1
ATOM 694 C C . PHE A 1 94 ? -5.137 -1.804 2.151 1.00 95.81 94 PHE A C 1
ATOM 696 O O . PHE A 1 94 ? -5.826 -1.510 1.168 1.00 95.81 94 PHE A O 1
ATOM 703 N N . THR A 1 95 ? -4.041 -1.123 2.463 1.00 98.00 95 THR A N 1
ATOM 704 C CA . THR A 1 95 ? -3.494 -0.041 1.646 1.00 98.00 95 THR A CA 1
ATOM 705 C C . THR A 1 95 ? -2.249 -0.499 0.903 1.00 98.00 95 THR A C 1
ATOM 707 O O . THR A 1 95 ? -1.271 -0.924 1.510 1.00 98.00 95 THR A O 1
ATOM 710 N N . LEU A 1 96 ? -2.269 -0.374 -0.422 1.00 98.62 96 LEU A N 1
ATOM 711 C CA . LEU A 1 96 ? -1.124 -0.628 -1.289 1.00 98.62 96 LEU A CA 1
ATOM 712 C C . LEU A 1 96 ? -0.425 0.693 -1.613 1.00 98.62 96 LEU A C 1
ATOM 714 O O . LEU A 1 96 ? -1.090 1.644 -2.027 1.00 98.62 96 LEU A O 1
ATOM 718 N N . VAL A 1 97 ? 0.897 0.742 -1.455 1.00 98.75 97 VAL A N 1
ATOM 719 C CA . VAL A 1 97 ? 1.740 1.896 -1.790 1.00 98.75 97 VAL A CA 1
ATOM 720 C C . VAL A 1 97 ? 2.794 1.475 -2.813 1.00 98.75 97 VAL A C 1
ATOM 722 O O . VAL A 1 97 ? 3.610 0.596 -2.544 1.00 98.75 97 VAL A O 1
ATOM 725 N N . ALA A 1 98 ? 2.782 2.121 -3.976 1.00 98.44 98 ALA A N 1
ATOM 726 C CA . ALA A 1 98 ? 3.808 2.017 -5.005 1.00 98.44 98 ALA A CA 1
ATOM 727 C C . ALA A 1 98 ? 4.823 3.154 -4.820 1.00 98.44 98 ALA A C 1
ATOM 729 O O . ALA A 1 98 ? 4.446 4.325 -4.898 1.00 98.44 98 ALA A O 1
ATOM 730 N N . ASN A 1 99 ? 6.097 2.834 -4.592 1.00 97.44 99 ASN A N 1
ATOM 731 C CA . ASN A 1 99 ? 7.179 3.814 -4.487 1.00 97.44 99 ASN A CA 1
ATOM 732 C C . ASN A 1 99 ? 8.299 3.549 -5.494 1.00 97.44 99 ASN A C 1
ATOM 734 O O . ASN A 1 99 ? 8.543 2.416 -5.885 1.00 97.44 99 ASN A O 1
ATOM 738 N N . HIS A 1 100 ? 9.031 4.606 -5.837 1.00 96.69 100 HIS A N 1
ATOM 739 C CA . HIS A 1 100 ? 10.278 4.508 -6.584 1.00 96.69 100 HIS A CA 1
ATOM 740 C C . HIS A 1 100 ? 11.252 5.557 -6.024 1.00 96.69 100 HIS A C 1
ATOM 742 O O . HIS A 1 100 ? 11.134 6.750 -6.314 1.00 96.69 100 HIS A O 1
ATOM 748 N N . LEU A 1 101 ? 12.166 5.120 -5.151 1.00 96.50 101 LEU A N 1
ATOM 749 C CA . LEU A 1 101 ? 13.125 6.005 -4.480 1.00 96.50 101 LEU A CA 1
ATOM 750 C C . LEU A 1 101 ? 14.225 6.475 -5.440 1.00 96.50 101 LEU A C 1
ATOM 752 O O . LEU A 1 101 ? 14.410 5.930 -6.526 1.00 96.50 101 LEU A O 1
ATOM 756 N N . LYS A 1 102 ? 14.980 7.499 -5.034 1.00 94.25 102 LYS A N 1
ATOM 757 C CA . LYS A 1 102 ? 16.017 8.125 -5.858 1.00 94.25 102 LYS A CA 1
ATOM 758 C C . LYS A 1 102 ? 17.016 7.107 -6.427 1.00 94.25 102 LYS A C 1
ATOM 760 O O . LYS A 1 102 ? 17.738 6.459 -5.679 1.00 94.25 102 LYS A O 1
ATOM 765 N N . SER A 1 103 ? 17.134 7.069 -7.756 1.00 91.56 103 SER A N 1
ATOM 766 C CA . SER A 1 103 ? 18.094 6.204 -8.456 1.00 91.56 103 SER A CA 1
ATOM 767 C C . SER A 1 103 ? 19.556 6.479 -8.099 1.00 91.56 103 SER A C 1
ATOM 769 O O . SER A 1 103 ? 20.000 7.633 -8.083 1.00 91.56 103 SER A O 1
ATOM 771 N N . LYS A 1 104 ? 20.331 5.395 -7.941 1.00 87.94 104 LYS A N 1
ATOM 772 C CA . LYS A 1 104 ? 21.796 5.423 -7.775 1.00 87.94 104 LYS A CA 1
ATOM 773 C C . LYS A 1 104 ? 22.530 5.967 -9.007 1.00 87.94 104 LYS A C 1
ATOM 775 O O . LYS A 1 104 ? 23.639 6.480 -8.876 1.00 87.94 104 LYS A O 1
ATOM 780 N N . GLY A 1 105 ? 21.939 5.871 -10.199 1.00 84.38 105 GLY A N 1
ATOM 781 C CA . GLY A 1 105 ? 22.566 6.287 -11.462 1.00 84.38 105 GLY A CA 1
ATOM 782 C C . GLY A 1 105 ? 22.444 7.782 -11.781 1.00 84.38 105 GLY A C 1
ATOM 783 O O . GLY A 1 105 ? 23.049 8.262 -12.737 1.00 84.38 105 GLY A O 1
ATOM 784 N N . SER A 1 106 ? 21.662 8.531 -11.001 1.00 83.81 106 SER A N 1
ATOM 785 C CA . SER A 1 106 ? 21.347 9.942 -11.258 1.00 83.81 106 SER A CA 1
ATOM 786 C C . SER A 1 106 ? 22.118 10.902 -10.353 1.00 83.81 106 SER A C 1
ATOM 788 O O . SER A 1 106 ? 22.598 10.529 -9.292 1.00 83.81 106 SER A O 1
ATOM 790 N N . ALA A 1 107 ? 22.199 12.178 -10.733 1.00 84.44 107 ALA A N 1
ATOM 791 C CA . ALA A 1 107 ? 22.826 13.190 -9.886 1.00 84.44 107 ALA A CA 1
ATOM 792 C C . ALA A 1 107 ? 22.017 13.470 -8.601 1.00 84.44 107 ALA A C 1
ATOM 794 O O . ALA A 1 107 ? 20.786 13.533 -8.629 1.00 84.44 107 ALA A O 1
ATOM 795 N N . CYS A 1 108 ? 22.731 13.726 -7.505 1.00 85.00 108 CYS A N 1
ATOM 796 C CA . CYS A 1 108 ? 22.218 14.278 -6.249 1.00 85.00 108 CYS A CA 1
ATOM 797 C C . CYS A 1 108 ? 23.203 15.308 -5.679 1.00 85.00 108 CYS A C 1
ATOM 799 O O . CYS A 1 108 ? 24.261 15.580 -6.256 1.00 85.00 108 CYS A O 1
ATOM 801 N N . ALA A 1 109 ? 22.818 15.950 -4.576 1.00 82.88 109 ALA A N 1
ATOM 802 C CA . ALA A 1 109 ? 23.628 16.989 -3.953 1.00 82.88 109 ALA A CA 1
ATOM 803 C C . ALA A 1 109 ? 25.003 16.457 -3.500 1.00 82.88 109 ALA A C 1
ATOM 805 O O . ALA A 1 109 ? 25.141 15.323 -3.053 1.00 82.88 109 ALA A O 1
ATOM 806 N N . THR A 1 110 ? 26.040 17.294 -3.562 1.00 78.62 110 THR A N 1
ATOM 807 C CA . THR A 1 110 ? 27.375 16.922 -3.072 1.00 78.62 110 THR A CA 1
ATOM 808 C C . THR A 1 110 ? 27.325 16.497 -1.602 1.00 78.62 110 THR A C 1
ATOM 810 O O . THR A 1 110 ? 26.813 17.237 -0.764 1.00 78.62 110 THR A O 1
ATOM 813 N N . GLY A 1 111 ? 27.922 15.347 -1.277 1.00 74.38 111 GLY A N 1
ATOM 814 C CA . GLY A 1 111 ? 27.960 14.822 0.094 1.00 74.38 111 GLY A CA 1
ATOM 815 C C . GLY A 1 111 ? 26.755 13.958 0.475 1.00 74.38 111 GLY A C 1
ATOM 816 O O . GLY A 1 111 ? 26.641 13.590 1.640 1.00 74.38 111 GLY A O 1
ATOM 817 N N . ASN A 1 112 ? 25.898 13.608 -0.491 1.00 81.00 112 ASN A N 1
ATOM 818 C CA . ASN A 1 112 ? 24.816 12.630 -0.324 1.00 81.00 112 ASN A CA 1
ATOM 819 C C . ASN A 1 112 ? 25.314 11.166 -0.278 1.00 81.00 112 ASN A C 1
ATOM 821 O O . ASN A 1 112 ? 24.530 10.237 -0.085 1.00 81.00 112 ASN A O 1
ATOM 825 N N . ASP A 1 113 ? 26.628 10.968 -0.423 1.00 76.88 113 ASP A N 1
ATOM 826 C CA . ASP A 1 113 ? 27.265 9.658 -0.502 1.00 76.88 113 ASP A CA 1
ATOM 827 C C . ASP A 1 113 ? 27.972 9.326 0.811 1.00 76.88 113 ASP A C 1
ATOM 829 O O . ASP A 1 113 ? 28.837 10.067 1.292 1.00 76.88 113 ASP A O 1
ATOM 833 N N . THR A 1 114 ? 27.687 8.158 1.371 1.00 59.91 114 THR A N 1
ATOM 834 C CA . THR A 1 114 ? 28.412 7.629 2.528 1.00 59.91 114 THR A CA 1
ATOM 835 C C . THR A 1 114 ? 29.587 6.768 2.060 1.00 59.91 114 THR A C 1
ATOM 837 O O . THR A 1 114 ? 29.500 5.548 2.038 1.00 59.91 114 THR A O 1
ATOM 840 N N . SER A 1 115 ? 30.719 7.402 1.737 1.00 51.47 115 SER A N 1
ATOM 841 C CA . SER A 1 115 ? 32.050 6.797 1.500 1.00 51.47 115 SER A CA 1
ATOM 842 C C . SER A 1 115 ? 32.189 5.715 0.403 1.00 51.47 115 SER A C 1
ATOM 844 O O . SER A 1 115 ? 31.268 4.988 0.045 1.00 51.47 115 SER A O 1
ATOM 846 N N . VAL A 1 116 ? 33.405 5.590 -0.142 1.00 46.59 116 VAL A N 1
ATOM 847 C CA . VAL A 1 116 ? 33.762 4.560 -1.134 1.00 46.59 116 VAL A CA 1
ATOM 848 C C . VAL A 1 116 ? 33.574 3.162 -0.526 1.00 46.59 116 VAL A C 1
ATOM 850 O O . VAL A 1 116 ? 34.234 2.834 0.458 1.00 46.59 116 VAL A O 1
ATOM 853 N N . GLY A 1 117 ? 32.697 2.349 -1.124 1.00 56.06 117 GLY A N 1
ATOM 854 C CA . GLY A 1 117 ? 32.338 1.004 -0.648 1.00 56.06 117 GLY A CA 1
ATOM 855 C C . GLY A 1 117 ? 31.085 0.934 0.238 1.00 56.06 117 GLY A C 1
ATOM 856 O O . GLY A 1 117 ? 30.760 -0.152 0.708 1.00 56.06 117 GLY A O 1
ATOM 857 N N . GLY A 1 118 ? 30.407 2.064 0.479 1.00 67.25 118 GLY A N 1
ATOM 858 C CA . GLY A 1 118 ? 29.118 2.131 1.176 1.00 67.25 118 GLY A CA 1
ATOM 859 C C . GLY A 1 118 ? 27.900 1.983 0.242 1.00 67.25 118 GLY A C 1
ATOM 860 O O . GLY A 1 118 ? 28.070 1.584 -0.909 1.00 67.25 118 GLY A O 1
ATOM 861 N N . PRO A 1 119 ? 26.682 2.346 0.691 1.00 70.31 119 PRO A N 1
ATOM 862 C CA . PRO A 1 119 ? 25.399 2.167 -0.020 1.00 70.31 119 PRO A CA 1
ATOM 863 C C . PRO A 1 119 ? 25.265 2.872 -1.389 1.00 70.31 119 PRO A C 1
ATOM 865 O O . PRO A 1 119 ? 24.227 2.794 -2.050 1.00 70.31 119 PRO A O 1
ATOM 868 N N . GLY A 1 120 ? 26.317 3.543 -1.857 1.00 79.44 120 GLY A N 1
ATOM 869 C CA . GLY A 1 120 ? 26.389 4.168 -3.172 1.00 79.44 120 GLY A CA 1
ATOM 870 C C . GLY A 1 120 ? 25.804 5.577 -3.218 1.00 79.44 120 GLY A C 1
ATOM 871 O O . GLY A 1 120 ? 25.485 6.182 -2.194 1.00 79.44 120 GLY A O 1
ATOM 872 N N . ASN A 1 121 ? 25.710 6.097 -4.439 1.00 86.31 121 ASN A N 1
ATOM 873 C CA . ASN A 1 121 ? 25.265 7.454 -4.728 1.00 86.31 121 ASN A CA 1
ATOM 874 C C . ASN A 1 121 ? 23.837 7.713 -4.198 1.00 86.31 121 ASN A C 1
ATOM 876 O O . ASN A 1 121 ? 22.990 6.811 -4.189 1.00 86.31 121 ASN A O 1
ATOM 880 N N . CYS A 1 122 ? 23.582 8.938 -3.740 1.00 90.50 122 CYS A N 1
ATOM 881 C CA . CYS A 1 122 ? 22.272 9.420 -3.274 1.00 90.50 122 CYS A CA 1
ATOM 882 C C . CYS A 1 122 ? 21.666 8.661 -2.081 1.00 90.50 122 CYS A C 1
ATOM 884 O O . CYS A 1 122 ? 20.446 8.548 -1.958 1.00 90.50 122 CYS A O 1
ATOM 886 N N . ASN A 1 123 ? 22.502 8.091 -1.211 1.00 91.12 123 ASN A N 1
ATOM 887 C CA . ASN A 1 123 ? 22.028 7.333 -0.054 1.00 91.12 123 ASN A CA 1
ATOM 888 C C . ASN A 1 123 ? 21.248 8.206 0.940 1.00 91.12 123 ASN A C 1
ATOM 890 O O . ASN A 1 123 ? 20.191 7.801 1.407 1.00 91.12 123 ASN A O 1
ATOM 894 N N . ALA A 1 124 ? 21.724 9.419 1.230 1.00 91.75 124 ALA A N 1
ATOM 895 C CA . ALA A 1 124 ? 21.044 10.318 2.164 1.00 91.75 124 ALA A CA 1
ATOM 896 C C . ALA A 1 124 ? 19.634 10.715 1.680 1.00 91.75 124 ALA A C 1
ATOM 898 O O . ALA A 1 124 ? 18.708 10.759 2.490 1.00 91.75 124 ALA A O 1
ATOM 899 N N . ASP A 1 125 ? 19.459 10.947 0.375 1.00 94.06 125 ASP A N 1
ATOM 900 C CA . ASP A 1 125 ? 18.153 11.219 -0.235 1.00 94.06 125 ASP A CA 1
ATOM 901 C C . ASP A 1 125 ? 17.232 10.005 -0.099 1.00 94.06 125 ASP A C 1
ATOM 903 O O . ASP A 1 125 ? 16.110 10.144 0.383 1.00 94.06 125 ASP A O 1
ATOM 907 N N . ARG A 1 126 ? 17.715 8.804 -0.444 1.00 95.38 126 ARG A N 1
ATOM 908 C CA . ARG A 1 126 ? 16.931 7.566 -0.304 1.00 95.38 126 ARG A CA 1
ATOM 909 C C . ARG A 1 126 ? 16.527 7.308 1.149 1.00 95.38 126 ARG A C 1
ATOM 911 O O . ARG A 1 126 ? 15.382 6.948 1.400 1.00 95.38 126 ARG A O 1
ATOM 918 N N . THR A 1 127 ? 17.411 7.553 2.114 1.00 95.62 127 THR A N 1
ATOM 919 C CA . THR A 1 127 ? 17.115 7.407 3.550 1.00 95.62 127 THR A CA 1
ATOM 920 C C . THR A 1 127 ? 16.060 8.414 4.016 1.00 95.62 127 THR A C 1
ATOM 922 O O . THR A 1 127 ? 15.141 8.058 4.761 1.00 95.62 127 THR A O 1
ATOM 925 N N . ALA A 1 128 ? 16.138 9.666 3.553 1.00 96.38 128 ALA A N 1
ATOM 926 C CA . ALA A 1 128 ? 15.118 10.676 3.833 1.00 96.38 128 ALA A CA 1
ATOM 927 C C . ALA A 1 128 ? 13.763 10.299 3.210 1.00 96.38 128 ALA A C 1
ATOM 929 O O . ALA A 1 128 ? 12.728 10.386 3.872 1.00 96.38 128 ALA A O 1
ATOM 930 N N . GLN A 1 129 ? 13.768 9.805 1.973 1.00 97.88 129 GLN A N 1
ATOM 931 C CA . GLN A 1 129 ? 12.562 9.358 1.278 1.00 97.88 129 GLN A CA 1
ATOM 932 C C . GLN A 1 129 ? 11.934 8.126 1.933 1.00 97.88 129 GLN A C 1
ATOM 934 O O . GLN A 1 129 ? 10.720 8.096 2.107 1.00 97.88 129 GLN A O 1
ATOM 939 N N . ALA A 1 130 ? 12.729 7.145 2.368 1.00 98.38 130 ALA A N 1
ATOM 940 C CA . ALA A 1 130 ? 12.240 5.994 3.127 1.00 98.38 130 ALA A CA 1
ATOM 941 C C . ALA A 1 130 ? 11.610 6.420 4.465 1.00 98.38 130 ALA A C 1
ATOM 943 O O . ALA A 1 130 ? 10.561 5.906 4.855 1.00 98.38 130 ALA A O 1
ATOM 944 N N . THR A 1 131 ? 12.197 7.419 5.135 1.00 98.56 131 THR A N 1
ATOM 945 C CA . THR A 1 131 ? 11.646 7.989 6.377 1.00 98.56 131 THR A CA 1
ATOM 946 C C . THR A 1 131 ? 10.268 8.603 6.135 1.00 98.56 131 THR A C 1
ATOM 948 O O . THR A 1 131 ? 9.328 8.361 6.895 1.00 98.56 131 THR A O 1
ATOM 951 N N . GLU A 1 132 ? 10.116 9.379 5.061 1.00 98.56 132 GLU A N 1
ATOM 952 C CA . GLU A 1 132 ? 8.825 9.965 4.703 1.00 98.56 132 GLU A CA 1
ATOM 953 C C . GLU A 1 132 ? 7.821 8.941 4.179 1.00 98.56 132 GLU A C 1
ATOM 955 O O . GLU A 1 132 ? 6.638 9.062 4.482 1.00 98.56 132 GLU A O 1
ATOM 960 N N . LEU A 1 133 ? 8.268 7.907 3.466 1.00 98.75 133 LEU A N 1
ATOM 961 C CA . LEU A 1 133 ? 7.420 6.805 3.018 1.00 98.75 133 LEU A CA 1
ATOM 962 C C . LEU A 1 133 ? 6.782 6.079 4.210 1.00 98.75 133 LEU A C 1
ATOM 964 O O . LEU A 1 133 ? 5.574 5.846 4.213 1.00 98.75 133 LEU A O 1
ATOM 968 N N . VAL A 1 134 ? 7.560 5.790 5.258 1.00 98.62 134 VAL A N 1
ATOM 969 C CA . VAL A 1 134 ? 7.046 5.223 6.515 1.00 98.62 134 VAL A CA 1
ATOM 970 C C . VAL A 1 134 ? 6.028 6.163 7.166 1.00 98.62 134 VAL A C 1
ATOM 972 O O . VAL A 1 134 ? 4.954 5.722 7.581 1.00 98.62 134 VAL A O 1
ATOM 975 N N . ALA A 1 135 ? 6.337 7.460 7.254 1.00 98.44 135 ALA A N 1
ATOM 976 C CA . ALA A 1 135 ? 5.426 8.441 7.842 1.00 98.44 135 ALA A CA 1
ATOM 977 C C . ALA A 1 135 ? 4.121 8.569 7.035 1.00 98.44 135 ALA A C 1
ATOM 979 O O . ALA A 1 135 ? 3.038 8.671 7.613 1.00 98.44 135 ALA A O 1
ATOM 980 N N . PHE A 1 136 ? 4.209 8.526 5.707 1.00 98.38 136 PHE A N 1
ATOM 981 C CA . PHE A 1 136 ? 3.069 8.529 4.799 1.00 98.38 136 PHE A CA 1
ATOM 982 C C . PHE A 1 136 ? 2.196 7.286 4.996 1.00 98.38 136 PHE A C 1
ATOM 984 O O . PHE A 1 136 ? 0.984 7.406 5.170 1.00 98.38 136 PHE A O 1
ATOM 991 N N . ALA A 1 137 ? 2.802 6.103 5.077 1.00 98.12 137 ALA A N 1
ATOM 992 C CA . ALA A 1 137 ? 2.102 4.851 5.340 1.00 98.12 137 ALA A CA 1
ATOM 993 C C . ALA A 1 137 ? 1.354 4.862 6.687 1.00 98.12 137 ALA A C 1
ATOM 995 O O . ALA A 1 137 ? 0.191 4.466 6.760 1.00 98.12 137 ALA A O 1
ATOM 996 N N . GLN A 1 138 ? 1.964 5.413 7.741 1.00 96.25 138 GLN A N 1
ATOM 997 C CA . GLN A 1 138 ? 1.304 5.598 9.041 1.00 96.25 138 GLN A CA 1
ATOM 998 C C . GLN A 1 138 ? 0.111 6.563 8.963 1.00 96.25 138 GLN A C 1
ATOM 1000 O O . GLN A 1 138 ? -0.919 6.332 9.601 1.00 96.25 138 GLN A O 1
ATOM 1005 N N . GLN A 1 139 ? 0.216 7.637 8.173 1.00 96.75 139 GLN A N 1
ATOM 1006 C CA . GLN A 1 139 ? -0.901 8.559 7.941 1.00 96.75 139 GLN A CA 1
ATOM 1007 C C . GLN A 1 139 ? -2.047 7.883 7.184 1.00 96.75 139 GLN A C 1
ATOM 1009 O O . GLN A 1 139 ? -3.209 8.106 7.526 1.00 96.75 139 GLN A O 1
ATOM 1014 N N . LEU A 1 140 ? -1.740 7.050 6.186 1.00 95.50 140 LEU A N 1
ATOM 1015 C CA . LEU A 1 140 ? -2.741 6.277 5.450 1.00 95.50 140 LEU A CA 1
ATOM 1016 C C . LEU A 1 140 ? -3.471 5.296 6.369 1.00 95.50 140 LEU A C 1
ATOM 1018 O O . LEU A 1 140 ? -4.702 5.290 6.370 1.00 95.50 140 LEU A O 1
ATOM 1022 N N . ALA A 1 141 ? -2.743 4.548 7.201 1.00 91.31 141 ALA A N 1
ATOM 1023 C CA . ALA A 1 141 ? -3.338 3.643 8.182 1.00 91.31 141 ALA A CA 1
ATOM 1024 C C . ALA A 1 141 ? -4.268 4.390 9.155 1.00 91.31 141 ALA A C 1
ATOM 1026 O O . ALA A 1 141 ? -5.416 4.008 9.373 1.00 91.31 141 ALA A O 1
ATOM 1027 N N . ALA A 1 142 ? -3.827 5.541 9.676 1.00 88.69 142 ALA A N 1
ATOM 1028 C CA . ALA A 1 142 ? -4.651 6.367 10.557 1.00 88.69 142 ALA A CA 1
ATOM 1029 C C . ALA A 1 142 ? -5.895 6.947 9.857 1.00 88.69 142 ALA A C 1
ATOM 1031 O O . ALA A 1 142 ? -6.957 7.055 10.471 1.00 88.69 142 ALA A O 1
ATOM 1032 N N . ARG A 1 143 ? -5.775 7.341 8.582 1.00 87.62 143 ARG A N 1
ATOM 1033 C CA . ARG A 1 143 ? -6.869 7.931 7.795 1.00 87.62 143 ARG A CA 1
ATOM 1034 C C . ARG A 1 143 ? -7.928 6.900 7.420 1.00 87.62 143 ARG A C 1
ATOM 1036 O O . ARG A 1 143 ? -9.113 7.223 7.425 1.00 87.62 143 ARG A O 1
ATOM 1043 N N . THR A 1 144 ? -7.495 5.705 7.038 1.00 87.00 144 THR A N 1
ATOM 1044 C CA . THR A 1 144 ? -8.372 4.610 6.600 1.00 87.00 144 THR A CA 1
ATOM 1045 C C . THR A 1 144 ? -8.975 3.862 7.785 1.00 87.00 144 THR A C 1
ATOM 1047 O O . THR A 1 144 ? -10.071 3.322 7.665 1.00 87.00 144 THR A O 1
ATOM 1050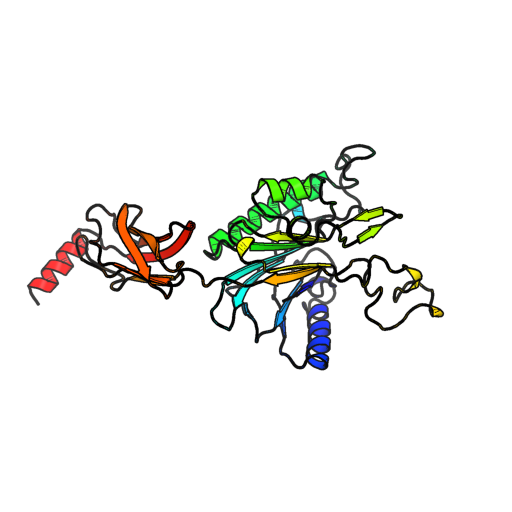 N N . GLY A 1 145 ? -8.301 3.893 8.940 1.00 84.06 145 GLY A N 1
ATOM 1051 C CA . GLY A 1 145 ? -8.669 3.115 10.119 1.00 84.06 145 GLY A CA 1
ATOM 1052 C C . GLY A 1 145 ? -8.227 1.654 10.034 1.00 84.06 145 GLY A C 1
ATOM 1053 O O . GLY A 1 145 ? -8.559 0.891 10.937 1.00 84.06 145 GLY A O 1
ATOM 1054 N N . ASP A 1 146 ? -7.490 1.289 8.986 1.00 87.81 146 ASP A N 1
ATOM 1055 C CA . ASP A 1 146 ? -6.996 -0.057 8.735 1.00 87.81 146 ASP A CA 1
ATOM 1056 C C . ASP A 1 146 ? -5.456 -0.079 8.846 1.00 87.81 146 ASP A C 1
ATOM 1058 O O . ASP A 1 146 ? -4.789 0.751 8.218 1.00 87.81 146 ASP A O 1
ATOM 1062 N N . PRO A 1 147 ? -4.866 -0.947 9.688 1.00 91.19 147 PRO A N 1
ATOM 1063 C CA . PRO A 1 147 ? -3.423 -0.973 9.922 1.00 91.19 147 PRO A CA 1
ATOM 1064 C C . PRO A 1 147 ? -2.633 -1.704 8.824 1.00 91.19 147 PRO A C 1
ATOM 1066 O O . PRO A 1 147 ? -1.397 -1.668 8.846 1.00 91.19 147 PRO A O 1
ATOM 1069 N N . ASP A 1 148 ? -3.302 -2.365 7.879 1.00 95.06 148 ASP A N 1
ATOM 1070 C CA . ASP A 1 148 ? -2.659 -3.184 6.865 1.00 95.06 148 ASP A CA 1
ATOM 1071 C C . ASP A 1 148 ? -2.138 -2.314 5.730 1.00 95.06 148 ASP A C 1
ATOM 1073 O O . ASP A 1 148 ? -2.888 -1.773 4.914 1.00 95.06 148 ASP A O 1
ATOM 1077 N N . VAL A 1 149 ? -0.814 -2.170 5.671 1.00 98.19 149 VAL A N 1
ATOM 1078 C CA . VAL A 1 149 ? -0.141 -1.412 4.617 1.00 98.19 149 VAL A CA 1
ATOM 1079 C C . VAL A 1 149 ? 0.951 -2.262 3.988 1.00 98.19 149 VAL A C 1
ATOM 1081 O O . VAL A 1 149 ? 1.797 -2.833 4.681 1.00 98.19 149 VAL A O 1
ATOM 1084 N N . LEU A 1 150 ? 0.930 -2.315 2.660 1.00 98.69 150 LEU A N 1
ATOM 1085 C CA . LEU A 1 150 ? 1.926 -2.965 1.824 1.00 98.69 150 LEU A CA 1
ATOM 1086 C C . LEU A 1 150 ? 2.690 -1.900 1.037 1.00 98.69 150 LEU A C 1
ATOM 1088 O O . LEU A 1 150 ? 2.115 -1.230 0.179 1.00 98.69 150 LEU A O 1
ATOM 1092 N N . LEU A 1 151 ? 3.980 -1.747 1.324 1.00 98.81 151 LEU A N 1
ATOM 1093 C CA . LEU A 1 151 ? 4.893 -0.911 0.546 1.00 98.81 151 LEU A CA 1
ATOM 1094 C C . LEU A 1 151 ? 5.552 -1.782 -0.517 1.00 98.81 151 LEU A C 1
ATOM 1096 O O . LEU A 1 151 ? 6.054 -2.858 -0.197 1.00 98.81 151 LEU A O 1
ATOM 1100 N N . THR A 1 152 ? 5.551 -1.324 -1.762 1.00 98.31 152 THR A N 1
ATOM 1101 C CA . THR A 1 152 ? 6.104 -2.055 -2.906 1.00 98.31 152 THR A CA 1
ATOM 1102 C C . THR A 1 152 ? 6.824 -1.116 -3.851 1.00 98.31 152 THR A C 1
ATOM 1104 O O . THR A 1 152 ? 6.392 0.019 -4.066 1.00 98.31 152 THR A O 1
ATOM 1107 N N . GLY A 1 153 ? 7.877 -1.634 -4.466 1.00 96.69 153 GLY A N 1
ATOM 1108 C CA . GLY A 1 153 ? 8.509 -1.024 -5.623 1.00 96.69 153 GLY A CA 1
ATOM 1109 C C . GLY A 1 153 ? 10.012 -0.950 -5.497 1.00 96.69 153 GLY A C 1
ATOM 1110 O O . GLY A 1 153 ? 10.610 -1.631 -4.661 1.00 96.69 153 GLY A O 1
ATOM 1111 N N . ASP A 1 154 ? 10.609 -0.108 -6.329 1.00 96.88 154 ASP A N 1
ATOM 1112 C CA . ASP A 1 154 ? 12.051 0.074 -6.383 1.00 96.88 154 ASP A CA 1
ATOM 1113 C C . ASP A 1 154 ? 12.512 1.033 -5.270 1.00 96.88 154 ASP A C 1
ATOM 1115 O O . ASP A 1 154 ? 12.278 2.248 -5.296 1.00 96.88 154 ASP A O 1
ATOM 1119 N N . PHE A 1 155 ? 13.179 0.492 -4.252 1.00 96.31 155 PHE A N 1
ATOM 1120 C CA . PHE A 1 155 ? 13.801 1.291 -3.191 1.00 96.31 155 PHE A CA 1
ATOM 1121 C C . PHE A 1 155 ? 15.171 1.830 -3.603 1.00 96.31 155 PHE A C 1
ATOM 1123 O O . PHE A 1 155 ? 15.811 2.555 -2.833 1.00 96.31 155 PHE A O 1
ATOM 1130 N N . ASN A 1 156 ? 15.646 1.466 -4.793 1.00 93.69 156 ASN A N 1
ATOM 1131 C CA . ASN A 1 156 ? 16.955 1.785 -5.333 1.00 93.69 156 ASN A CA 1
ATOM 1132 C C . ASN A 1 156 ? 18.065 1.498 -4.325 1.00 93.69 156 ASN A C 1
ATOM 1134 O O . ASN A 1 156 ? 19.032 2.247 -4.209 1.00 93.69 156 ASN A O 1
ATOM 1138 N N . SER A 1 157 ? 17.889 0.444 -3.527 1.00 92.06 157 SER A N 1
ATOM 1139 C CA . SER A 1 157 ? 18.711 0.149 -2.362 1.00 92.06 157 SER A CA 1
ATOM 1140 C C . SER A 1 157 ? 18.776 -1.354 -2.119 1.00 92.06 157 SER A C 1
ATOM 1142 O O . SER A 1 157 ? 17.761 -2.044 -2.190 1.00 92.06 157 SER A O 1
ATOM 1144 N N . TYR A 1 158 ? 19.968 -1.863 -1.812 1.00 90.81 158 TYR A N 1
ATOM 1145 C CA . TYR A 1 158 ? 20.129 -3.270 -1.436 1.00 90.81 158 TYR A CA 1
ATOM 1146 C C . TYR A 1 158 ? 19.647 -3.513 0.001 1.00 90.81 158 TYR A C 1
ATOM 1148 O O . TYR A 1 158 ? 19.640 -2.599 0.822 1.00 90.81 158 TYR A O 1
ATOM 1156 N N . ARG A 1 159 ? 19.305 -4.770 0.322 1.00 89.19 159 ARG A N 1
ATOM 1157 C CA . ARG A 1 159 ? 18.697 -5.210 1.599 1.00 89.19 159 ARG A CA 1
ATOM 1158 C C . ARG A 1 159 ? 19.324 -4.623 2.874 1.00 89.19 159 ARG A C 1
ATOM 1160 O O . ARG A 1 159 ? 18.621 -4.406 3.853 1.00 89.19 159 ARG A O 1
ATOM 1167 N N . TYR A 1 160 ? 20.638 -4.410 2.907 1.00 88.56 160 TYR A N 1
ATOM 1168 C CA . TYR A 1 160 ? 21.366 -3.940 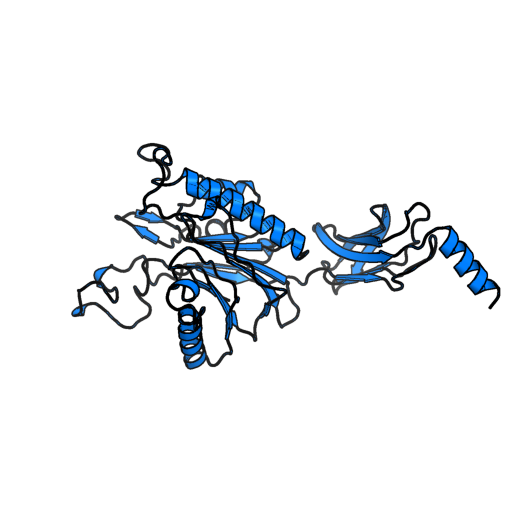4.098 1.00 88.56 160 TYR A CA 1
ATOM 1169 C C . TYR A 1 160 ? 21.867 -2.496 3.971 1.00 88.56 160 TYR A C 1
ATOM 1171 O O . TYR A 1 160 ? 22.880 -2.138 4.567 1.00 88.56 160 TYR A O 1
ATOM 1179 N N . GLU A 1 161 ? 21.205 -1.687 3.146 1.00 91.12 161 GLU A N 1
ATOM 1180 C CA . GLU A 1 161 ? 21.466 -0.253 3.047 1.00 91.12 161 GLU A CA 1
ATOM 1181 C C . GLU A 1 161 ? 20.505 0.547 3.934 1.00 91.12 161 GLU A C 1
ATOM 1183 O O . GLU A 1 161 ? 19.358 0.145 4.150 1.00 91.12 161 GLU A O 1
ATOM 1188 N N . ASP A 1 162 ? 20.969 1.715 4.387 1.00 93.12 162 ASP A N 1
ATOM 1189 C CA . ASP A 1 162 ? 20.265 2.606 5.316 1.00 93.12 162 ASP A CA 1
ATOM 1190 C C . ASP A 1 162 ? 18.768 2.835 4.996 1.00 93.12 162 ASP A C 1
ATOM 1192 O O . ASP A 1 162 ? 17.966 2.845 5.932 1.00 93.12 162 ASP A O 1
ATOM 1196 N N . PRO A 1 163 ? 18.325 2.988 3.726 1.00 94.69 163 PRO A N 1
ATOM 1197 C CA . PRO A 1 163 ? 16.908 3.199 3.428 1.00 94.69 163 PRO A CA 1
ATOM 1198 C C . PRO A 1 163 ? 16.018 2.016 3.836 1.00 94.69 163 PRO A C 1
ATOM 1200 O O . PRO A 1 163 ? 14.885 2.229 4.261 1.00 94.69 163 PRO A O 1
ATOM 1203 N N . LEU A 1 164 ? 16.516 0.776 3.750 1.00 95.69 164 LEU A N 1
ATOM 1204 C CA . LEU A 1 164 ? 15.766 -0.421 4.154 1.00 95.69 164 LEU A CA 1
ATOM 1205 C C . LEU A 1 164 ? 15.792 -0.577 5.676 1.00 95.69 164 LEU A C 1
ATOM 1207 O O . LEU A 1 164 ? 14.797 -1.005 6.260 1.00 95.69 164 LEU A O 1
ATOM 1211 N N . ASP A 1 165 ? 16.892 -0.185 6.328 1.00 95.44 165 ASP A N 1
ATOM 1212 C CA . ASP A 1 165 ? 16.974 -0.139 7.792 1.00 95.44 165 ASP A CA 1
ATOM 1213 C C . ASP A 1 165 ? 15.907 0.787 8.375 1.00 95.44 165 ASP A C 1
ATOM 1215 O O . ASP A 1 165 ? 15.218 0.393 9.310 1.00 95.44 165 ASP A O 1
ATOM 1219 N N . VAL A 1 166 ? 15.669 1.955 7.767 1.00 98.06 166 VAL A N 1
ATOM 1220 C CA . VAL A 1 166 ? 14.587 2.866 8.184 1.00 98.06 166 VAL A CA 1
ATOM 1221 C C . VAL A 1 166 ? 13.217 2.180 8.173 1.00 98.06 166 VAL A C 1
ATOM 1223 O O . VAL A 1 166 ? 12.434 2.343 9.111 1.00 98.06 166 VAL A O 1
ATOM 1226 N N . VAL A 1 167 ? 12.911 1.413 7.124 1.00 98.50 167 VAL A N 1
ATOM 1227 C CA . VAL A 1 167 ? 11.615 0.729 6.987 1.00 98.50 167 VAL A CA 1
ATOM 1228 C C . VAL A 1 167 ? 11.491 -0.411 8.005 1.00 98.50 167 VAL A C 1
ATOM 1230 O O . VAL A 1 167 ? 10.452 -0.545 8.657 1.00 98.50 167 VAL A O 1
ATOM 1233 N N . ARG A 1 168 ? 12.561 -1.189 8.213 1.00 97.81 168 ARG A N 1
ATOM 1234 C CA . ARG A 1 168 ? 12.603 -2.270 9.215 1.00 97.81 168 ARG A CA 1
ATOM 1235 C C . ARG A 1 168 ? 12.511 -1.748 10.646 1.00 97.81 168 ARG A C 1
ATOM 1237 O O . ARG A 1 168 ? 11.728 -2.277 11.433 1.00 97.81 168 ARG A O 1
ATOM 1244 N N . ASP A 1 169 ? 13.233 -0.680 10.973 1.00 98.00 169 ASP A N 1
ATOM 1245 C CA . ASP A 1 169 ? 13.207 -0.039 12.294 1.00 98.00 169 ASP A CA 1
ATOM 1246 C C . ASP A 1 169 ? 11.826 0.547 12.627 1.00 98.00 169 ASP A C 1
ATOM 1248 O O . ASP A 1 169 ? 11.451 0.655 13.797 1.00 98.00 169 ASP A O 1
ATOM 1252 N N . ALA A 1 170 ? 11.027 0.869 11.605 1.00 97.81 170 ALA A N 1
ATOM 1253 C CA . ALA A 1 170 ? 9.630 1.263 11.756 1.00 97.81 170 ALA A CA 1
ATOM 1254 C C . ALA A 1 170 ? 8.665 0.087 12.017 1.00 97.81 170 ALA A C 1
ATOM 1256 O O . ALA A 1 170 ? 7.464 0.310 12.181 1.00 97.81 170 ALA A O 1
ATOM 1257 N N . GLY A 1 171 ? 9.168 -1.150 12.080 1.00 96.88 171 GLY A N 1
ATOM 1258 C CA . GLY A 1 171 ? 8.402 -2.353 12.407 1.00 96.88 171 GLY A CA 1
ATOM 1259 C C . GLY A 1 171 ? 7.767 -3.058 11.208 1.00 96.88 171 GLY A C 1
ATOM 1260 O O . GLY A 1 171 ? 6.880 -3.891 11.403 1.00 96.88 171 GLY A O 1
ATOM 1261 N N . TYR A 1 172 ? 8.190 -2.737 9.984 1.00 98.38 172 TYR A N 1
ATOM 1262 C CA . TYR A 1 172 ? 7.749 -3.455 8.790 1.00 98.38 172 TYR A CA 1
ATOM 1263 C C . TYR A 1 172 ? 8.553 -4.743 8.600 1.00 98.38 172 TYR A C 1
ATOM 1265 O O . TYR A 1 172 ? 9.754 -4.797 8.862 1.00 98.38 172 TYR A O 1
ATOM 1273 N N . THR A 1 173 ? 7.886 -5.778 8.097 1.00 98.06 173 THR A N 1
ATOM 1274 C CA . THR A 1 173 ? 8.512 -7.047 7.715 1.00 98.06 173 THR A CA 1
ATOM 1275 C C . THR A 1 173 ? 8.908 -7.000 6.246 1.00 98.06 173 THR A C 1
ATOM 1277 O O . THR A 1 173 ? 8.053 -6.769 5.391 1.00 98.06 173 THR A O 1
ATOM 1280 N N . GLU A 1 174 ? 10.183 -7.254 5.944 1.00 97.38 174 GLU A N 1
ATOM 1281 C CA . GLU A 1 174 ? 10.651 -7.452 4.570 1.00 97.38 174 GLU A CA 1
ATOM 1282 C C . GLU A 1 174 ? 10.192 -8.825 4.060 1.00 97.38 174 GLU A C 1
ATOM 1284 O O . GLU A 1 174 ? 10.613 -9.878 4.552 1.00 97.38 174 GLU A O 1
ATOM 1289 N N . LEU A 1 175 ? 9.309 -8.832 3.064 1.00 97.44 175 LEU A N 1
ATOM 1290 C CA . LEU A 1 175 ? 8.707 -10.064 2.556 1.00 97.44 175 LEU A CA 1
ATOM 1291 C C . LEU A 1 175 ? 9.701 -10.888 1.729 1.00 97.44 175 LEU A C 1
ATOM 1293 O O . LEU A 1 175 ? 9.665 -12.116 1.785 1.00 97.44 175 LEU A O 1
ATOM 1297 N N . GLY A 1 176 ? 10.617 -10.226 1.014 1.00 93.81 176 GLY A N 1
ATOM 1298 C CA . GLY A 1 176 ? 11.680 -10.887 0.253 1.00 93.81 176 GLY A CA 1
ATOM 1299 C C . GLY A 1 176 ? 12.592 -11.717 1.154 1.00 93.81 176 GLY A C 1
ATOM 1300 O O . GLY A 1 176 ? 12.790 -12.900 0.909 1.00 93.81 176 GLY A O 1
ATOM 1301 N N . GLU A 1 177 ? 13.075 -11.136 2.254 1.00 93.00 177 GLU A N 1
ATOM 1302 C CA . GLU A 1 177 ? 13.872 -11.866 3.251 1.00 93.00 177 GLU A CA 1
ATOM 1303 C C . GLU A 1 177 ? 13.092 -13.025 3.894 1.00 93.00 177 GLU A C 1
ATOM 1305 O O . GLU A 1 177 ? 13.663 -14.076 4.182 1.00 93.00 177 GLU A O 1
ATOM 1310 N N . THR A 1 178 ? 11.782 -12.857 4.085 1.00 93.19 178 THR A N 1
ATOM 1311 C CA . THR A 1 178 ? 10.932 -13.844 4.765 1.00 93.19 178 THR A CA 1
ATOM 1312 C C . THR A 1 178 ? 10.603 -15.056 3.891 1.00 93.19 178 THR A C 1
ATOM 1314 O O . THR A 1 178 ? 10.639 -16.189 4.373 1.00 93.19 178 THR A O 1
ATOM 1317 N N . PHE A 1 179 ? 10.260 -14.836 2.620 1.00 94.81 179 PHE A N 1
ATOM 1318 C CA . PHE A 1 179 ? 9.700 -15.872 1.743 1.00 94.81 179 PHE A CA 1
ATOM 1319 C C . PHE A 1 179 ? 10.629 -16.294 0.603 1.00 94.81 179 PHE A C 1
ATOM 1321 O O . PHE A 1 179 ? 10.517 -17.424 0.132 1.00 94.81 179 PHE A O 1
ATOM 1328 N N . ALA A 1 180 ? 11.549 -15.423 0.190 1.00 92.56 180 ALA A N 1
ATOM 1329 C CA . ALA A 1 180 ? 12.431 -15.629 -0.954 1.00 92.56 180 ALA A CA 1
ATOM 1330 C C . ALA A 1 180 ? 13.872 -15.147 -0.659 1.00 92.56 180 ALA A C 1
ATOM 1332 O O . ALA A 1 180 ? 14.416 -14.317 -1.390 1.00 92.56 180 ALA A O 1
ATOM 1333 N N . PRO A 1 181 ? 14.520 -15.624 0.427 1.00 90.31 181 PRO A N 1
ATOM 1334 C CA . PRO A 1 181 ? 15.805 -15.084 0.878 1.00 90.31 181 PRO A CA 1
ATOM 1335 C C . PRO A 1 181 ? 16.948 -15.263 -0.131 1.00 90.31 181 PRO A C 1
ATOM 1337 O O . PRO A 1 181 ? 17.919 -14.508 -0.056 1.00 90.31 181 PRO A O 1
ATOM 1340 N N . ASP A 1 182 ? 16.815 -16.229 -1.047 1.00 87.62 182 ASP A N 1
ATOM 1341 C CA . ASP A 1 182 ? 17.807 -16.606 -2.060 1.00 87.62 182 ASP A CA 1
ATOM 1342 C C . ASP A 1 182 ? 17.504 -16.037 -3.468 1.00 87.62 182 ASP A C 1
ATOM 1344 O O . ASP A 1 182 ? 18.253 -16.307 -4.408 1.00 87.62 182 ASP A O 1
ATOM 1348 N N . GLU A 1 183 ? 16.420 -15.270 -3.637 1.00 87.25 183 GLU A N 1
ATOM 1349 C CA . GLU A 1 183 ? 16.007 -14.671 -4.920 1.00 87.25 183 GLU A CA 1
ATOM 1350 C C . GLU A 1 183 ? 16.420 -13.190 -5.005 1.00 87.25 183 GLU A C 1
ATOM 1352 O O . GLU A 1 183 ? 16.625 -12.531 -3.979 1.00 87.25 183 GLU A O 1
ATOM 1357 N N . TYR A 1 184 ? 16.561 -12.649 -6.222 1.00 82.38 184 TYR A N 1
ATOM 1358 C CA . TYR A 1 184 ? 16.967 -11.256 -6.433 1.00 82.38 184 TYR A CA 1
ATOM 1359 C C . TYR A 1 184 ? 16.282 -10.606 -7.638 1.00 82.38 184 TYR A C 1
ATOM 1361 O O . TYR A 1 184 ? 16.101 -11.222 -8.680 1.00 82.38 184 TYR A O 1
ATOM 1369 N N . SER A 1 185 ? 15.927 -9.326 -7.520 1.00 80.19 185 SER A N 1
ATOM 1370 C CA . SER A 1 185 ? 15.154 -8.642 -8.566 1.00 80.19 185 SER A CA 1
ATOM 1371 C C . SER A 1 185 ? 15.991 -7.924 -9.629 1.00 80.19 185 SER A C 1
ATOM 1373 O O . SER A 1 185 ? 15.438 -7.504 -10.644 1.00 80.19 185 SER A O 1
ATOM 1375 N N . TYR A 1 186 ? 17.303 -7.769 -9.408 1.00 78.50 186 TYR A N 1
ATOM 1376 C CA . TYR A 1 186 ? 18.143 -6.874 -10.200 1.00 78.50 186 TYR A CA 1
ATOM 1377 C C . TYR A 1 186 ? 19.589 -7.381 -10.359 1.00 78.50 186 TYR A C 1
ATOM 1379 O O . TYR A 1 186 ? 20.171 -8.013 -9.469 1.00 78.50 186 TYR A O 1
ATOM 1387 N N . VAL A 1 187 ? 20.193 -7.087 -11.514 1.00 73.56 187 VAL A N 1
ATOM 1388 C CA . VAL A 1 187 ? 21.602 -7.383 -11.810 1.00 73.56 187 VAL A CA 1
ATOM 1389 C C . VAL A 1 187 ? 22.248 -6.164 -12.456 1.00 73.56 187 VAL A C 1
ATOM 1391 O O . VAL A 1 187 ? 21.810 -5.701 -13.505 1.00 73.56 187 VAL A O 1
ATOM 1394 N N . PHE A 1 188 ? 23.336 -5.670 -11.865 1.00 71.19 188 PHE A N 1
ATOM 1395 C CA . PHE A 1 188 ? 24.068 -4.515 -12.383 1.00 71.19 188 PHE A CA 1
ATOM 1396 C C . PHE A 1 188 ? 25.572 -4.662 -12.193 1.00 71.19 188 PHE A C 1
ATOM 1398 O O . PHE A 1 188 ? 26.044 -5.022 -11.116 1.00 71.19 188 PHE A O 1
ATOM 1405 N N . ASP A 1 189 ? 26.323 -4.385 -13.261 1.00 65.44 189 ASP A N 1
ATOM 1406 C CA . ASP A 1 189 ? 27.791 -4.464 -13.309 1.00 65.44 189 ASP A CA 1
ATOM 1407 C C . ASP A 1 189 ? 28.360 -5.795 -12.760 1.00 65.44 189 ASP A C 1
ATOM 1409 O O . ASP A 1 189 ? 29.393 -5.851 -12.094 1.00 65.44 189 ASP A O 1
ATOM 1413 N N . GLY A 1 190 ? 27.640 -6.896 -13.010 1.00 61.53 190 GLY A N 1
ATOM 1414 C CA . GLY A 1 190 ? 28.006 -8.243 -12.562 1.00 61.53 190 GLY A CA 1
ATOM 1415 C C . GLY A 1 190 ? 27.674 -8.571 -11.100 1.00 61.53 190 GLY A C 1
ATOM 1416 O O . GLY A 1 190 ? 27.984 -9.677 -10.659 1.00 61.53 190 GLY A O 1
ATOM 1417 N N . GLY A 1 191 ? 27.052 -7.654 -10.352 1.00 68.50 191 GLY A N 1
ATOM 1418 C CA . GLY A 1 191 ? 26.481 -7.912 -9.029 1.00 68.50 191 GLY A CA 1
ATOM 1419 C C . GLY A 1 191 ? 24.992 -8.255 -9.103 1.00 68.50 191 GLY A C 1
ATOM 1420 O O . GLY A 1 191 ? 24.257 -7.617 -9.852 1.00 68.50 191 GLY A O 1
ATOM 1421 N N . SER A 1 192 ? 24.554 -9.233 -8.307 1.00 76.44 192 SER A N 1
ATOM 1422 C CA . SER A 1 192 ? 23.147 -9.645 -8.172 1.00 76.44 192 SER A CA 1
ATOM 1423 C C . SER A 1 192 ? 22.604 -9.248 -6.799 1.00 76.44 192 SER A C 1
ATOM 1425 O O . SER A 1 192 ? 23.265 -9.477 -5.783 1.00 76.44 192 SER A O 1
ATOM 1427 N N . GLY A 1 193 ? 21.402 -8.677 -6.757 1.00 77.06 193 GLY A N 1
ATOM 1428 C CA . GLY A 1 193 ? 20.692 -8.336 -5.523 1.00 77.06 193 GLY A CA 1
ATOM 1429 C C . GLY A 1 193 ? 19.335 -7.694 -5.814 1.00 77.06 193 GLY A C 1
ATOM 1430 O O . GLY A 1 193 ? 19.009 -7.441 -6.965 1.00 77.06 193 GLY A O 1
ATOM 1431 N N . SER A 1 194 ? 18.524 -7.436 -4.790 1.00 82.62 194 SER A N 1
ATOM 1432 C CA . SER A 1 194 ? 17.221 -6.782 -4.987 1.00 82.62 194 SER A CA 1
ATOM 1433 C C . SER A 1 194 ? 17.302 -5.285 -4.738 1.00 82.62 194 SER A C 1
ATOM 1435 O O . SER A 1 194 ? 17.797 -4.861 -3.688 1.00 82.62 194 SER A O 1
ATOM 1437 N N . LEU A 1 195 ? 16.784 -4.507 -5.688 1.00 90.50 195 LEU A N 1
ATOM 1438 C CA . LEU A 1 195 ? 16.393 -3.111 -5.473 1.00 90.50 195 LEU A CA 1
ATOM 1439 C C . LEU A 1 195 ? 14.877 -2.982 -5.286 1.00 90.50 195 LEU A C 1
ATOM 1441 O O . LEU A 1 195 ? 14.418 -2.067 -4.602 1.00 90.50 195 LEU A O 1
ATOM 1445 N N . ASP A 1 196 ? 14.122 -3.939 -5.827 1.00 95.06 196 ASP A N 1
ATOM 1446 C CA . ASP A 1 196 ? 12.681 -4.051 -5.668 1.00 95.06 196 ASP A CA 1
ATOM 1447 C C . ASP A 1 196 ? 12.368 -4.822 -4.395 1.00 95.06 196 ASP A C 1
ATOM 1449 O O . ASP A 1 196 ? 12.790 -5.968 -4.213 1.00 95.06 196 ASP A O 1
ATOM 1453 N N . HIS A 1 197 ? 11.614 -4.187 -3.506 1.00 96.75 197 HIS A N 1
ATOM 1454 C CA . HIS A 1 197 ? 11.255 -4.771 -2.222 1.00 96.75 197 HIS A CA 1
ATOM 1455 C C . HIS A 1 197 ? 9.761 -4.669 -1.972 1.00 96.75 197 HIS A C 1
ATOM 1457 O O . HIS A 1 197 ? 9.062 -3.800 -2.499 1.00 96.75 197 HIS A O 1
ATOM 1463 N N . ALA A 1 198 ? 9.291 -5.560 -1.105 1.00 97.94 198 ALA A N 1
ATOM 1464 C CA . ALA A 1 198 ? 7.956 -5.510 -0.548 1.00 97.94 198 ALA A CA 1
ATOM 1465 C C . ALA A 1 198 ? 8.032 -5.570 0.979 1.00 97.94 198 ALA A C 1
ATOM 1467 O O . ALA A 1 198 ? 8.642 -6.483 1.543 1.00 97.94 198 ALA A O 1
ATOM 1468 N N . PHE A 1 199 ? 7.397 -4.603 1.635 1.00 98.62 199 PHE A N 1
ATOM 1469 C CA . PHE A 1 199 ? 7.354 -4.472 3.086 1.00 98.62 199 PHE A CA 1
ATOM 1470 C C . PHE A 1 199 ? 5.912 -4.439 3.574 1.00 98.62 199 PHE A C 1
ATOM 1472 O O . PHE A 1 199 ? 5.130 -3.594 3.143 1.00 98.62 199 PHE A O 1
ATOM 1479 N N . ALA A 1 200 ? 5.569 -5.323 4.505 1.00 98.44 200 ALA A N 1
ATOM 1480 C CA . ALA A 1 200 ? 4.248 -5.355 5.127 1.00 98.44 200 ALA A CA 1
ATOM 1481 C C . ALA A 1 200 ? 4.301 -4.805 6.554 1.00 98.44 200 ALA A C 1
ATOM 1483 O O . ALA A 1 200 ? 5.259 -5.066 7.290 1.00 98.44 200 ALA A O 1
ATOM 1484 N N . THR A 1 201 ? 3.260 -4.083 6.973 1.00 97.81 201 THR A N 1
ATOM 1485 C CA . THR A 1 201 ? 3.056 -3.767 8.393 1.00 97.81 201 THR A CA 1
ATOM 1486 C C . THR A 1 201 ? 2.940 -5.046 9.221 1.00 97.81 201 THR A C 1
ATOM 1488 O O . THR A 1 201 ? 2.618 -6.118 8.709 1.00 97.81 201 THR A O 1
ATOM 1491 N N . ALA A 1 202 ? 3.180 -4.941 10.529 1.00 92.38 202 ALA A N 1
ATOM 1492 C CA . ALA A 1 202 ? 3.086 -6.084 11.437 1.00 92.38 202 ALA A CA 1
ATOM 1493 C C . ALA A 1 202 ? 1.703 -6.771 11.435 1.00 92.38 202 ALA A C 1
ATOM 1495 O O . ALA A 1 202 ? 1.632 -7.964 11.718 1.00 92.38 202 ALA A O 1
ATOM 1496 N N . SER A 1 203 ? 0.626 -6.041 11.121 1.00 89.44 203 SER A N 1
ATOM 1497 C CA . SER A 1 203 ? -0.732 -6.588 10.996 1.00 89.44 203 SER A CA 1
ATOM 1498 C C . SER A 1 203 ? -0.971 -7.302 9.660 1.00 89.44 203 SER A C 1
ATOM 1500 O O . SER A 1 203 ? -1.656 -8.323 9.633 1.00 89.44 203 SER A O 1
ATOM 1502 N N . LEU A 1 204 ? -0.334 -6.840 8.576 1.00 94.69 204 LEU A N 1
ATOM 1503 C CA . LEU A 1 204 ? -0.471 -7.442 7.251 1.00 94.69 204 LEU A CA 1
ATOM 1504 C C . LEU A 1 204 ? 0.480 -8.626 7.036 1.00 94.69 204 LEU A C 1
ATOM 1506 O O . LEU A 1 204 ? 0.139 -9.560 6.319 1.00 94.69 204 LEU A O 1
ATOM 1510 N N . ALA A 1 205 ? 1.672 -8.628 7.640 1.00 95.50 205 ALA A N 1
ATOM 1511 C CA . ALA A 1 205 ? 2.667 -9.684 7.427 1.00 95.50 205 ALA A CA 1
ATOM 1512 C C . ALA A 1 205 ? 2.130 -11.118 7.672 1.00 95.50 205 ALA A C 1
ATOM 1514 O O . ALA A 1 205 ? 2.419 -11.990 6.852 1.00 95.50 205 ALA A O 1
ATOM 1515 N N . PRO A 1 206 ? 1.304 -11.390 8.708 1.00 91.31 206 PRO A N 1
ATOM 1516 C CA . PRO A 1 206 ? 0.664 -12.698 8.900 1.00 91.31 206 PRO A CA 1
ATOM 1517 C C . PRO A 1 206 ? -0.345 -13.092 7.809 1.00 91.31 206 PRO A C 1
ATOM 1519 O O . PRO A 1 206 ? -0.632 -14.276 7.653 1.00 91.31 206 PRO A O 1
ATOM 1522 N N . GLN A 1 207 ? -0.869 -12.119 7.062 1.00 93.12 207 GLN A N 1
ATOM 1523 C CA . GLN A 1 207 ? -1.827 -12.302 5.966 1.00 93.12 207 GLN A CA 1
ATOM 1524 C C . GLN A 1 207 ? -1.123 -12.508 4.610 1.00 93.12 207 GLN A C 1
ATOM 1526 O O . GLN A 1 207 ? -1.770 -12.745 3.585 1.00 93.12 207 GLN A O 1
ATOM 1531 N N . VAL A 1 208 ? 0.214 -12.441 4.570 1.00 95.88 208 VAL A N 1
ATOM 1532 C CA . VAL A 1 208 ? 1.009 -12.761 3.380 1.00 95.88 208 VAL A CA 1
ATOM 1533 C C . VAL A 1 208 ? 1.206 -14.273 3.291 1.00 95.88 208 VAL A C 1
ATOM 1535 O O . VAL A 1 208 ? 1.747 -14.914 4.187 1.00 95.88 208 VAL A O 1
ATOM 1538 N N . THR A 1 209 ? 0.786 -14.849 2.169 1.00 95.62 209 THR A N 1
ATOM 1539 C CA . THR A 1 209 ? 0.875 -16.296 1.901 1.00 95.62 209 THR A CA 1
ATOM 1540 C C . THR A 1 209 ? 2.182 -16.705 1.224 1.00 95.62 209 THR A C 1
ATOM 1542 O O . THR A 1 209 ? 2.560 -17.875 1.277 1.00 95.62 209 THR A O 1
ATOM 1545 N N . GLY A 1 210 ? 2.875 -15.757 0.594 1.00 95.75 210 GLY A N 1
ATOM 1546 C CA . GLY A 1 210 ? 4.162 -15.981 -0.048 1.00 95.75 210 GLY A CA 1
ATOM 1547 C C . GLY A 1 210 ? 4.607 -14.803 -0.905 1.00 95.75 210 GLY A C 1
ATOM 1548 O O . GLY A 1 210 ? 3.821 -13.902 -1.211 1.00 95.75 210 GLY A O 1
ATOM 1549 N N . LEU A 1 211 ? 5.873 -14.844 -1.311 1.00 97.00 211 LEU A N 1
ATOM 1550 C CA . LEU A 1 211 ? 6.472 -13.939 -2.285 1.00 97.00 211 LEU A CA 1
ATOM 1551 C C . LEU A 1 211 ? 7.472 -14.721 -3.143 1.00 97.00 211 LEU A C 1
ATOM 1553 O O . LEU A 1 211 ? 8.157 -15.598 -2.622 1.00 97.00 211 LEU A O 1
ATOM 1557 N N . THR A 1 212 ? 7.539 -14.407 -4.436 1.00 95.12 212 THR A N 1
ATOM 1558 C CA . THR A 1 212 ? 8.590 -14.878 -5.353 1.00 95.12 212 THR A CA 1
ATOM 1559 C C . THR A 1 212 ? 8.937 -13.795 -6.374 1.00 95.12 212 THR A C 1
ATOM 1561 O O . THR A 1 212 ? 8.109 -12.935 -6.684 1.00 95.12 212 THR A O 1
ATOM 1564 N N . VAL A 1 213 ? 10.151 -13.832 -6.900 1.00 93.50 213 VAL A N 1
ATOM 1565 C CA . VAL A 1 213 ? 10.631 -13.017 -8.009 1.00 93.50 213 VAL A CA 1
ATOM 1566 C C . VAL A 1 213 ? 10.405 -13.780 -9.310 1.00 93.50 213 VAL A C 1
ATOM 1568 O O . VAL A 1 213 ? 10.859 -14.911 -9.492 1.00 93.50 213 VAL A O 1
ATOM 1571 N N . TRP A 1 214 ? 9.694 -13.163 -10.250 1.00 93.06 214 TRP A N 1
ATOM 1572 C CA . TRP A 1 214 ? 9.516 -13.736 -11.576 1.00 93.06 214 TRP A CA 1
ATOM 1573 C C . TRP A 1 214 ? 10.737 -13.416 -12.444 1.00 93.06 214 TRP A C 1
ATOM 1575 O O . TRP A 1 214 ? 10.850 -12.341 -13.023 1.00 93.06 214 TRP A O 1
ATOM 1585 N N . GLU A 1 215 ? 11.666 -14.367 -12.501 1.00 90.81 215 GLU A N 1
ATOM 1586 C CA . GLU A 1 215 ? 12.948 -14.276 -13.215 1.00 90.81 215 GLU A CA 1
ATOM 1587 C C . GLU A 1 215 ? 12.785 -14.254 -14.749 1.00 90.81 215 GLU A C 1
ATOM 1589 O O . GLU A 1 215 ? 13.028 -15.253 -15.431 1.00 90.81 215 GLU A O 1
ATOM 1594 N N . THR A 1 216 ? 12.350 -13.126 -15.311 1.00 91.38 216 THR A N 1
ATOM 1595 C CA . THR A 1 216 ? 12.214 -12.942 -16.769 1.00 91.38 216 THR A CA 1
ATOM 1596 C C . THR A 1 216 ? 13.160 -11.895 -17.346 1.00 91.38 216 THR A C 1
ATOM 1598 O O . THR A 1 216 ? 13.385 -11.875 -18.549 1.00 91.38 216 THR A O 1
ATOM 1601 N N . ASN A 1 217 ? 13.728 -11.016 -16.528 1.00 91.25 217 ASN A N 1
ATOM 1602 C CA . ASN A 1 217 ? 14.251 -9.735 -16.998 1.00 91.25 217 ASN A CA 1
ATOM 1603 C C . ASN A 1 217 ? 15.698 -9.479 -16.577 1.00 91.25 217 ASN A C 1
ATOM 1605 O O . ASN A 1 217 ? 16.581 -9.379 -17.428 1.00 91.25 217 ASN A O 1
ATOM 1609 N N . ALA A 1 218 ? 15.961 -9.381 -15.273 1.00 87.50 218 ALA A N 1
ATOM 1610 C CA . ALA A 1 218 ? 17.232 -8.862 -14.769 1.00 87.50 218 ALA A CA 1
ATOM 1611 C C . ALA A 1 218 ? 18.435 -9.749 -15.129 1.00 87.50 218 ALA A C 1
ATOM 1613 O O . ALA A 1 218 ? 19.537 -9.252 -15.346 1.00 87.50 218 ALA A O 1
ATOM 1614 N N . VAL A 1 219 ? 18.224 -11.064 -15.220 1.00 85.75 219 VAL A N 1
ATOM 1615 C CA . VAL A 1 219 ? 19.268 -12.039 -15.578 1.00 85.75 219 VAL A CA 1
ATOM 1616 C C . VAL A 1 219 ? 19.531 -12.131 -17.084 1.00 85.75 219 VAL A C 1
ATOM 1618 O O . VAL A 1 219 ? 20.556 -12.682 -17.493 1.00 85.75 219 VAL A O 1
ATOM 1621 N N . GLU A 1 220 ? 18.633 -11.597 -17.912 1.00 87.56 220 GLU A N 1
ATOM 1622 C CA . GLU A 1 220 ? 18.779 -11.601 -19.364 1.00 87.56 220 GLU A CA 1
ATOM 1623 C C . GLU A 1 220 ? 19.731 -10.502 -19.839 1.00 87.56 220 GLU A C 1
ATOM 1625 O O . GLU A 1 220 ? 19.841 -9.418 -19.261 1.00 87.56 220 GLU A O 1
ATOM 1630 N N . SER A 1 221 ? 20.442 -10.773 -20.935 1.00 88.06 221 SER A N 1
ATOM 1631 C CA . SER A 1 221 ? 21.380 -9.796 -21.488 1.00 88.06 221 SER A CA 1
ATOM 1632 C C . SER A 1 221 ? 20.638 -8.587 -22.062 1.00 88.06 221 SER A C 1
ATOM 1634 O O . SER A 1 221 ? 19.693 -8.756 -22.827 1.00 88.06 221 SER A O 1
ATOM 1636 N N . PHE A 1 222 ? 21.164 -7.379 -21.819 1.00 87.88 222 PHE A N 1
ATOM 1637 C CA . PHE A 1 222 ? 20.735 -6.136 -22.484 1.00 87.88 222 PHE A CA 1
ATOM 1638 C C . PHE A 1 222 ? 20.601 -6.276 -24.012 1.00 87.88 222 PHE A C 1
ATOM 1640 O O . PHE A 1 222 ? 19.785 -5.609 -24.631 1.00 87.88 222 PHE A O 1
ATOM 1647 N N . ALA A 1 223 ? 21.362 -7.176 -24.642 1.00 89.88 223 ALA A N 1
ATOM 1648 C CA . ALA A 1 223 ? 21.286 -7.407 -26.082 1.00 89.88 223 ALA A CA 1
ATOM 1649 C C . ALA A 1 223 ? 19.920 -7.937 -26.577 1.00 89.88 223 ALA A C 1
ATOM 1651 O O . ALA A 1 223 ? 19.662 -7.865 -27.775 1.00 89.88 223 ALA A O 1
ATOM 1652 N N . TYR A 1 224 ? 19.072 -8.473 -25.691 1.00 90.56 224 TYR A N 1
ATOM 1653 C CA . TYR A 1 224 ? 17.714 -8.934 -26.011 1.00 90.56 224 TYR A CA 1
ATOM 1654 C C . TYR A 1 224 ? 16.648 -7.839 -25.842 1.00 90.56 224 TYR A C 1
ATOM 1656 O O . TYR A 1 224 ? 15.494 -8.061 -26.192 1.00 90.56 224 TYR A O 1
ATOM 1664 N N . GLU A 1 225 ? 17.017 -6.661 -25.334 1.00 90.50 225 GLU A N 1
ATOM 1665 C CA . GLU A 1 225 ? 16.088 -5.556 -25.089 1.00 90.50 225 GLU A CA 1
ATOM 1666 C C . GLU A 1 225 ? 15.594 -4.919 -26.396 1.00 90.50 225 GLU A C 1
ATOM 1668 O O . GLU A 1 225 ? 16.319 -4.864 -27.399 1.00 90.50 225 GLU A O 1
ATOM 1673 N N . TYR A 1 226 ? 14.350 -4.433 -26.378 1.00 85.88 226 TYR A N 1
ATOM 1674 C CA . TYR A 1 226 ? 13.613 -3.957 -27.556 1.00 85.88 226 TYR A CA 1
ATOM 1675 C C . TYR A 1 226 ? 14.223 -2.721 -28.236 1.00 85.88 226 TYR A C 1
ATOM 1677 O O . TYR A 1 226 ? 13.884 -2.425 -29.383 1.00 85.88 226 TYR A O 1
ATOM 1685 N N . ASP A 1 227 ? 15.135 -2.017 -27.571 1.00 85.56 227 ASP A N 1
ATOM 1686 C CA . ASP A 1 227 ? 15.839 -0.839 -28.078 1.00 85.56 227 ASP A CA 1
ATOM 1687 C C . ASP A 1 227 ? 17.374 -0.973 -28.018 1.00 85.56 227 ASP A C 1
ATOM 1689 O O . ASP A 1 227 ? 18.103 -0.009 -28.260 1.00 85.56 227 ASP A O 1
ATOM 1693 N N . SER A 1 228 ? 17.881 -2.190 -27.792 1.00 86.00 228 SER A N 1
ATOM 1694 C CA . SER A 1 228 ? 19.314 -2.479 -27.626 1.00 86.00 228 SER A CA 1
ATOM 1695 C C . SER A 1 228 ? 20.191 -2.115 -28.834 1.00 86.00 228 SER A C 1
ATOM 1697 O O . SER A 1 228 ? 21.420 -2.056 -28.732 1.00 86.00 228 SER A O 1
ATOM 1699 N N . GLY A 1 229 ? 19.580 -1.913 -30.006 1.00 83.50 229 GLY A N 1
ATOM 1700 C CA . GLY A 1 229 ? 20.273 -1.727 -31.281 1.00 83.50 229 GLY A CA 1
ATOM 1701 C C . GLY A 1 229 ? 20.852 -3.023 -31.861 1.00 83.50 229 GLY A C 1
ATOM 1702 O O . GLY A 1 229 ? 21.645 -2.966 -32.805 1.00 83.50 229 GLY A O 1
ATOM 1703 N N . VAL A 1 230 ? 20.477 -4.185 -31.310 1.00 83.69 230 VAL A N 1
ATOM 1704 C CA . VAL A 1 230 ? 20.903 -5.516 -31.767 1.00 83.69 230 VAL A CA 1
ATOM 1705 C C . VAL A 1 230 ? 19.699 -6.313 -32.287 1.00 83.69 230 VAL A C 1
ATOM 1707 O O . VAL A 1 230 ? 19.339 -7.358 -31.751 1.00 83.69 230 VAL A O 1
ATOM 1710 N N . ASP A 1 231 ? 19.099 -5.835 -33.383 1.00 77.00 231 ASP A N 1
ATOM 1711 C CA . ASP A 1 231 ? 17.856 -6.365 -33.978 1.00 77.00 231 ASP A CA 1
ATOM 1712 C C . ASP A 1 231 ? 17.729 -7.902 -34.058 1.00 77.00 231 ASP A C 1
ATOM 1714 O O . ASP A 1 231 ? 16.629 -8.405 -33.840 1.00 77.00 231 ASP A O 1
ATOM 1718 N N . PRO A 1 232 ? 18.781 -8.696 -34.371 1.00 88.69 232 PRO A N 1
ATOM 1719 C CA . PRO A 1 232 ? 18.630 -10.147 -34.485 1.00 88.69 232 PRO A CA 1
ATOM 1720 C C . PRO A 1 232 ? 18.383 -10.878 -33.162 1.00 88.69 232 PRO A C 1
ATOM 1722 O O . PRO A 1 232 ? 18.070 -12.067 -33.204 1.00 88.69 232 PRO A O 1
ATOM 1725 N N . LEU A 1 233 ? 18.619 -10.227 -32.020 1.00 87.88 233 LEU A N 1
ATOM 1726 C CA . LEU A 1 233 ? 18.513 -10.851 -30.703 1.00 87.88 233 LEU A CA 1
ATOM 1727 C C . LEU A 1 233 ? 17.190 -10.537 -30.007 1.00 87.88 233 LEU A C 1
ATOM 1729 O O . LEU A 1 233 ? 16.744 -11.362 -29.223 1.00 87.88 233 LEU A O 1
ATO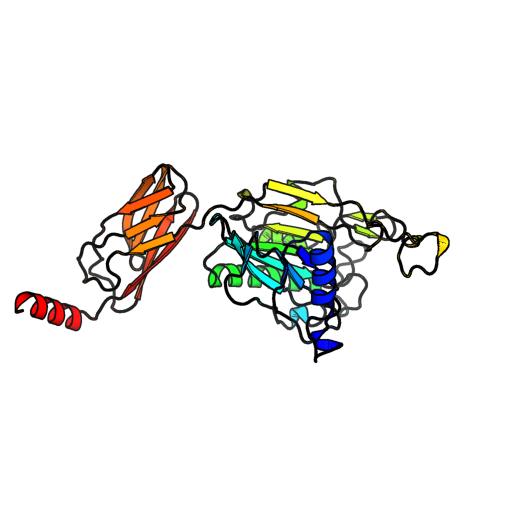M 1733 N N . TYR A 1 234 ? 16.526 -9.426 -30.326 1.00 89.62 234 TYR A N 1
ATOM 1734 C CA . TYR A 1 234 ? 15.215 -9.123 -29.755 1.00 89.62 234 TYR A CA 1
ATOM 1735 C C . TYR A 1 234 ? 14.164 -10.190 -30.111 1.00 89.62 234 TYR A C 1
ATOM 1737 O O . TYR A 1 234 ? 14.016 -10.590 -31.272 1.00 89.62 234 TYR A O 1
ATOM 1745 N N . ALA A 1 235 ? 13.382 -10.592 -29.110 1.00 88.69 235 ALA A N 1
ATOM 1746 C CA . ALA A 1 235 ? 12.183 -11.403 -29.265 1.00 88.69 235 ALA A CA 1
ATOM 1747 C C . ALA A 1 235 ? 11.007 -10.727 -28.547 1.00 88.69 235 ALA A C 1
ATOM 1749 O O . ALA A 1 235 ? 11.155 -10.182 -27.461 1.00 88.69 235 ALA A O 1
ATOM 1750 N N . ALA A 1 236 ? 9.818 -10.772 -29.154 1.00 88.56 236 ALA A N 1
ATOM 1751 C CA . ALA A 1 236 ? 8.591 -10.227 -28.568 1.00 88.56 236 ALA A CA 1
ATOM 1752 C C . ALA A 1 236 ? 7.950 -11.220 -27.579 1.00 88.56 236 ALA A C 1
ATOM 1754 O O . ALA A 1 236 ? 6.788 -11.606 -27.722 1.00 88.56 236 ALA A O 1
ATOM 1755 N N . ASP A 1 237 ? 8.746 -11.689 -26.628 1.00 89.25 237 ASP A N 1
ATOM 1756 C CA . ASP A 1 237 ? 8.342 -12.553 -25.526 1.00 89.25 237 ASP A CA 1
ATOM 1757 C C . ASP A 1 237 ? 8.517 -11.783 -24.190 1.00 89.25 237 ASP A C 1
ATOM 1759 O O . ASP A 1 237 ? 8.857 -10.597 -24.220 1.00 89.25 237 ASP A O 1
ATOM 1763 N N . PRO A 1 238 ? 8.175 -12.349 -23.017 1.00 88.69 238 PRO A N 1
ATOM 1764 C CA . PRO A 1 238 ? 8.228 -11.596 -21.765 1.00 88.69 238 PRO A CA 1
ATOM 1765 C C . PRO A 1 238 ? 9.651 -11.448 -21.208 1.00 88.69 238 PRO A C 1
ATOM 1767 O O . PRO A 1 238 ? 9.809 -10.844 -20.146 1.00 88.69 238 PRO A O 1
ATOM 1770 N N . TYR A 1 239 ? 10.665 -12.023 -21.863 1.00 92.06 239 TYR A N 1
ATOM 1771 C CA . TYR A 1 239 ? 12.038 -11.970 -21.393 1.00 92.06 239 TYR A CA 1
ATOM 1772 C C . TYR A 1 239 ? 12.709 -10.661 -21.817 1.00 92.06 239 TYR A C 1
ATOM 1774 O O . TYR A 1 239 ? 12.555 -10.204 -22.947 1.00 92.06 239 TYR A O 1
ATOM 1782 N N . ARG A 1 240 ? 13.457 -10.041 -20.898 1.00 92.12 240 ARG A N 1
ATOM 1783 C CA . ARG A 1 240 ? 14.102 -8.725 -21.092 1.00 92.12 240 ARG A CA 1
ATOM 1784 C C . ARG A 1 240 ? 13.132 -7.622 -21.560 1.00 92.12 240 ARG A C 1
ATOM 1786 O O . ARG A 1 240 ? 13.503 -6.705 -22.289 1.00 92.12 240 ARG A O 1
ATOM 1793 N N . ALA A 1 241 ? 11.884 -7.677 -21.104 1.00 90.81 241 ALA A N 1
ATOM 1794 C CA . ALA A 1 241 ? 10.924 -6.588 -21.295 1.00 90.81 241 ALA A CA 1
ATOM 1795 C C . ALA A 1 241 ? 11.217 -5.383 -20.373 1.00 90.81 241 ALA A C 1
ATOM 1797 O O . ALA A 1 241 ? 10.693 -4.293 -20.587 1.00 90.81 241 ALA A O 1
ATOM 1798 N N . SER A 1 242 ? 12.041 -5.599 -19.346 1.00 91.38 242 SER A N 1
ATOM 1799 C CA . SER A 1 242 ? 12.573 -4.607 -18.411 1.00 91.38 242 SER A CA 1
ATOM 1800 C C . SER A 1 242 ? 13.972 -5.055 -17.963 1.00 91.38 242 SER A C 1
ATOM 1802 O O . SER A 1 242 ? 14.374 -6.201 -18.181 1.00 91.38 242 SER A O 1
ATOM 1804 N N . ASP A 1 243 ? 14.723 -4.164 -17.333 1.00 89.38 243 ASP A N 1
ATOM 1805 C CA . ASP A 1 243 ? 15.945 -4.449 -16.588 1.00 89.38 243 ASP A CA 1
ATOM 1806 C C . ASP A 1 243 ? 15.695 -4.934 -15.145 1.00 89.38 243 ASP A C 1
ATOM 1808 O O . ASP A 1 243 ? 16.632 -5.401 -14.497 1.00 89.38 243 ASP A O 1
ATOM 1812 N N . HIS A 1 244 ? 14.443 -4.914 -14.676 1.00 93.56 244 HIS A N 1
ATOM 1813 C CA . HIS A 1 244 ? 14.013 -5.414 -13.367 1.00 93.56 244 HIS A CA 1
ATOM 1814 C C . HIS A 1 244 ? 13.097 -6.641 -13.489 1.00 93.56 244 HIS A C 1
ATOM 1816 O O . HIS A 1 244 ? 12.227 -6.726 -14.364 1.00 93.56 244 HIS A O 1
ATOM 1822 N N . ASN A 1 245 ? 13.249 -7.602 -12.575 1.00 93.31 245 ASN A N 1
ATOM 1823 C CA . ASN A 1 245 ? 12.299 -8.704 -12.424 1.00 93.31 245 ASN A CA 1
ATOM 1824 C C . ASN A 1 245 ? 11.055 -8.258 -11.630 1.00 93.31 245 ASN A C 1
ATOM 1826 O O . ASN A 1 245 ? 11.193 -7.630 -10.578 1.00 93.31 245 ASN A O 1
ATOM 1830 N N . PRO A 1 246 ? 9.836 -8.649 -12.043 1.00 94.31 246 PRO A N 1
ATOM 1831 C CA . PRO A 1 246 ? 8.641 -8.437 -11.236 1.00 94.31 246 PRO A CA 1
ATOM 1832 C C . PRO A 1 246 ? 8.664 -9.248 -9.934 1.00 94.31 246 PRO A C 1
ATOM 1834 O O . PRO A 1 246 ? 9.031 -10.423 -9.927 1.00 94.31 246 PRO A O 1
ATOM 1837 N N . THR A 1 247 ? 8.165 -8.658 -8.848 1.00 94.69 247 THR A N 1
ATOM 1838 C CA . THR A 1 247 ? 7.897 -9.373 -7.590 1.00 94.69 247 THR A CA 1
ATOM 1839 C C . THR A 1 247 ? 6.419 -9.765 -7.510 1.00 94.69 247 THR A C 1
ATOM 1841 O O . THR A 1 247 ? 5.535 -8.925 -7.680 1.00 94.69 247 THR A O 1
ATOM 1844 N N . VAL A 1 248 ? 6.135 -11.037 -7.227 1.00 96.62 248 VAL A N 1
ATOM 1845 C CA . VAL A 1 248 ? 4.782 -11.595 -7.096 1.00 96.62 248 VAL A CA 1
ATOM 1846 C C . VAL A 1 248 ? 4.497 -11.901 -5.631 1.00 96.62 248 VAL A C 1
ATOM 1848 O O . VAL A 1 248 ? 5.239 -12.644 -4.997 1.00 96.62 248 VAL A O 1
ATOM 1851 N N . ILE A 1 249 ? 3.402 -11.353 -5.100 1.00 97.75 249 ILE A N 1
ATOM 1852 C CA . ILE A 1 249 ? 3.025 -11.454 -3.682 1.00 97.75 249 ILE A CA 1
ATOM 1853 C C . ILE A 1 249 ? 1.636 -12.083 -3.577 1.00 97.75 249 ILE A C 1
ATOM 1855 O O . ILE A 1 249 ? 0.695 -11.637 -4.237 1.00 97.75 249 ILE A O 1
ATOM 1859 N N . GLY A 1 250 ? 1.494 -13.105 -2.736 1.00 96.44 250 GLY A N 1
ATOM 1860 C CA . GLY A 1 250 ? 0.206 -13.715 -2.417 1.00 96.44 250 GLY A CA 1
ATOM 1861 C C . GLY A 1 250 ? -0.353 -13.176 -1.103 1.00 96.44 250 GLY A C 1
ATOM 1862 O O . GLY A 1 250 ? 0.324 -13.250 -0.079 1.00 96.44 250 GLY A O 1
ATOM 1863 N N . LEU A 1 251 ? -1.604 -12.715 -1.098 1.00 93.88 251 LEU A N 1
ATOM 1864 C CA . LEU A 1 251 ? -2.298 -12.219 0.096 1.00 93.88 251 LEU A CA 1
ATOM 1865 C C . LEU A 1 251 ? -3.536 -13.071 0.398 1.00 93.88 251 LEU A C 1
ATOM 1867 O O . LEU A 1 251 ? -4.275 -13.441 -0.513 1.00 93.88 251 LEU A O 1
ATOM 1871 N N . SER A 1 252 ? -3.774 -13.334 1.678 1.00 89.94 252 SER A N 1
ATOM 1872 C CA . SER A 1 252 ? -5.006 -13.907 2.219 1.00 89.94 252 SER A CA 1
ATOM 1873 C C . SER A 1 252 ? -5.483 -12.987 3.329 1.00 89.94 252 SER A C 1
ATOM 1875 O O . SER A 1 252 ? -5.050 -13.131 4.469 1.00 89.94 252 SER A O 1
ATOM 1877 N N . LEU A 1 253 ? -6.314 -12.012 2.964 1.00 86.56 253 LEU A N 1
ATOM 1878 C CA . LEU A 1 253 ? -6.673 -10.927 3.868 1.00 86.56 253 LEU A CA 1
ATOM 1879 C C . LEU A 1 253 ? -7.779 -11.335 4.847 1.00 86.56 253 LEU A C 1
ATOM 1881 O O . LEU A 1 253 ? -8.732 -12.012 4.449 1.00 86.56 253 LEU A O 1
ATOM 1885 N N . ASP A 1 254 ? -7.642 -10.893 6.094 1.00 73.88 254 ASP A N 1
ATOM 1886 C CA . ASP A 1 254 ? -8.598 -11.092 7.181 1.00 73.88 254 ASP A CA 1
ATOM 1887 C C . ASP A 1 254 ? -9.656 -9.983 7.200 1.00 73.88 254 ASP A C 1
ATOM 1889 O O . ASP A 1 254 ? -9.411 -8.839 6.817 1.00 73.88 254 ASP A O 1
ATOM 1893 N N . THR A 1 255 ? -10.876 -10.315 7.637 1.00 71.81 255 THR A N 1
ATOM 1894 C CA . THR A 1 255 ? -12.004 -9.374 7.557 1.00 71.81 255 THR A CA 1
ATOM 1895 C C . THR A 1 255 ? -11.862 -8.322 8.645 1.00 71.81 255 THR A C 1
ATOM 1897 O O . THR A 1 255 ? -11.859 -8.708 9.816 1.00 71.81 255 THR A O 1
ATOM 1900 N N . PRO A 1 256 ? -11.820 -7.012 8.319 1.00 70.81 256 PRO A N 1
ATOM 1901 C CA . PRO A 1 256 ? -11.588 -5.995 9.325 1.00 70.81 256 PRO A CA 1
ATOM 1902 C C . PRO A 1 256 ? -12.674 -6.046 10.386 1.00 70.81 256 PRO A C 1
ATOM 1904 O O . PRO A 1 256 ? -13.869 -6.194 10.087 1.00 70.81 256 PRO A O 1
ATOM 1907 N N . ALA A 1 257 ? -12.264 -5.879 11.638 1.00 84.25 257 ALA A N 1
ATOM 1908 C CA . ALA A 1 257 ? -13.211 -5.852 12.724 1.00 84.25 257 ALA A CA 1
ATOM 1909 C C . ALA A 1 257 ? -14.153 -4.639 12.571 1.00 84.25 257 ALA A C 1
ATOM 1911 O O . ALA A 1 257 ? -13.729 -3.493 12.427 1.00 84.25 257 ALA A O 1
ATOM 1912 N N . THR A 1 258 ? -15.464 -4.865 12.633 1.00 89.12 258 THR A N 1
ATOM 1913 C CA . THR A 1 258 ? -16.487 -3.812 12.547 1.00 89.12 258 THR A CA 1
ATOM 1914 C C . THR A 1 258 ? -17.196 -3.627 13.879 1.00 89.12 258 THR A C 1
ATOM 1916 O O . THR A 1 258 ? -17.272 -4.545 14.695 1.00 89.12 258 THR A O 1
ATOM 1919 N N . ALA A 1 259 ? -17.709 -2.419 14.125 1.00 94.62 259 ALA A N 1
ATOM 1920 C CA . ALA A 1 259 ? -18.426 -2.073 15.346 1.00 94.62 259 ALA A CA 1
ATOM 1921 C C . ALA A 1 259 ? -19.735 -1.345 15.037 1.00 94.62 259 ALA A C 1
ATOM 1923 O O . ALA A 1 259 ? -19.802 -0.488 14.157 1.00 94.62 259 ALA A O 1
ATOM 1924 N N . ALA A 1 260 ? -20.770 -1.637 15.818 1.00 96.44 260 ALA A N 1
ATOM 1925 C CA . ALA A 1 260 ? -22.054 -0.956 15.755 1.00 96.44 260 ALA A CA 1
ATOM 1926 C C . ALA A 1 260 ? -22.641 -0.734 17.152 1.00 96.44 260 ALA A C 1
ATOM 1928 O O . ALA A 1 260 ? -22.378 -1.473 18.105 1.00 96.44 260 ALA A O 1
ATOM 1929 N N . VAL A 1 261 ? -23.479 0.295 17.259 1.00 97.06 261 VAL A N 1
ATOM 1930 C CA . VAL A 1 261 ? -24.245 0.629 18.462 1.00 97.06 261 VAL A CA 1
ATOM 1931 C C . VAL A 1 261 ? -25.729 0.671 18.136 1.00 97.06 261 VAL A C 1
ATOM 1933 O O . VAL A 1 261 ? -26.140 1.240 17.130 1.00 97.06 261 VAL A O 1
ATOM 1936 N N . SER A 1 262 ? -26.559 0.093 19.005 1.00 97.31 262 SER A N 1
ATOM 1937 C CA . SER A 1 262 ? -28.011 0.032 18.783 1.00 97.31 262 SER A CA 1
ATOM 1938 C C . SER A 1 262 ? -28.719 1.384 18.885 1.00 97.31 262 SER A C 1
ATOM 1940 O O . SER A 1 262 ? -29.847 1.517 18.430 1.00 97.31 262 SER A O 1
ATOM 1942 N N . GLU A 1 263 ? -28.105 2.352 19.564 1.00 96.50 263 GLU A N 1
ATOM 1943 C CA . GLU A 1 263 ? -28.647 3.693 19.778 1.00 96.50 263 GLU A CA 1
ATOM 1944 C C . GLU A 1 263 ? -27.496 4.703 19.650 1.00 96.50 263 GLU A C 1
ATOM 1946 O O . GLU A 1 263 ? -26.651 4.760 20.547 1.00 96.50 263 GLU A O 1
ATOM 1951 N N . PRO A 1 264 ? -27.434 5.480 18.554 1.00 96.25 264 PRO A N 1
ATOM 1952 C CA . PRO A 1 264 ? -26.384 6.474 18.334 1.00 96.25 264 PRO A CA 1
ATOM 1953 C C . PRO A 1 264 ? -26.465 7.690 19.266 1.00 96.25 264 PRO A C 1
ATOM 1955 O O . PRO A 1 264 ? -25.478 8.405 19.417 1.00 96.25 264 PRO A O 1
ATOM 1958 N N . ARG A 1 265 ? -27.620 7.975 19.887 1.00 96.56 265 ARG A N 1
ATOM 1959 C CA . ARG A 1 265 ? -27.823 9.137 20.777 1.00 96.56 265 ARG A CA 1
ATOM 1960 C C . ARG A 1 265 ? -28.432 8.746 22.132 1.00 96.56 265 ARG A C 1
ATOM 1962 O O . ARG A 1 265 ? -29.497 9.270 22.503 1.00 96.56 265 ARG A O 1
ATOM 1969 N N . PRO A 1 266 ? -27.770 7.863 22.902 1.00 96.50 266 PRO A N 1
ATOM 1970 C CA . PRO A 1 266 ? -28.298 7.376 24.169 1.00 96.50 266 PRO A CA 1
ATOM 1971 C C . PRO A 1 266 ? -28.219 8.460 25.247 1.00 96.50 266 PRO A C 1
ATOM 1973 O O . PRO A 1 266 ? -27.486 9.443 25.107 1.00 96.50 266 PRO A O 1
ATOM 1976 N N . PHE A 1 267 ? -28.933 8.275 26.357 1.00 95.56 267 PHE A N 1
ATOM 1977 C CA . PHE A 1 267 ? -28.659 9.054 27.559 1.00 95.56 267 PHE A CA 1
ATOM 1978 C C . PHE A 1 267 ? -27.541 8.417 28.379 1.00 95.56 267 PHE A C 1
ATOM 1980 O O . PHE A 1 267 ? -27.357 7.195 28.413 1.00 95.56 267 PHE A O 1
ATOM 1987 N N . ARG A 1 268 ? -26.840 9.242 29.154 1.00 96.19 268 ARG A N 1
ATOM 1988 C CA . ARG A 1 268 ? -25.976 8.754 30.235 1.00 96.19 268 ARG A CA 1
ATOM 1989 C C . ARG A 1 268 ? -26.733 7.793 31.155 1.00 96.19 268 ARG A C 1
ATOM 1991 O O . ARG A 1 268 ? -27.861 8.060 31.578 1.00 96.19 268 ARG A O 1
ATOM 1998 N N . GLY A 1 269 ? -26.087 6.672 31.476 1.00 95.44 269 GLY A N 1
ATOM 1999 C CA . GLY A 1 269 ? -26.632 5.602 32.311 1.00 95.44 269 GLY A CA 1
ATOM 2000 C C . GLY A 1 269 ? -27.527 4.591 31.583 1.00 95.44 269 GLY A C 1
ATOM 2001 O O . GLY A 1 269 ? -27.797 3.526 32.160 1.00 95.44 269 GLY A O 1
ATOM 2002 N N . ASP A 1 270 ? -27.948 4.871 30.344 1.00 95.75 270 ASP A N 1
ATOM 2003 C CA . ASP A 1 270 ? -28.726 3.930 29.538 1.00 95.75 270 ASP A CA 1
ATOM 2004 C C . ASP A 1 270 ? -27.901 2.693 29.192 1.00 95.75 270 ASP A C 1
ATOM 2006 O O . ASP A 1 270 ? -26.669 2.719 29.170 1.00 95.75 270 ASP A O 1
ATOM 2010 N N . ARG A 1 271 ? -28.602 1.588 28.927 1.00 97.12 271 ARG A N 1
ATOM 2011 C CA . ARG A 1 271 ? -27.995 0.372 28.391 1.00 97.12 271 ARG A CA 1
ATOM 2012 C C . ARG A 1 271 ? -28.132 0.353 26.876 1.00 97.12 271 ARG A C 1
ATOM 2014 O O . ARG A 1 271 ? -29.251 0.235 26.379 1.00 97.12 271 ARG A O 1
ATOM 2021 N N . VAL A 1 272 ? -27.004 0.388 26.180 1.00 97.31 272 VAL A N 1
ATOM 2022 C CA . VAL A 1 272 ? -26.920 0.262 24.718 1.00 97.31 272 VAL A CA 1
ATOM 2023 C C . VAL A 1 272 ? -26.353 -1.099 24.360 1.00 97.31 272 VAL A C 1
ATOM 2025 O O . VAL A 1 272 ? -25.543 -1.627 25.119 1.00 97.31 272 VAL A O 1
ATOM 2028 N N . THR A 1 273 ? -26.787 -1.686 23.248 1.00 98.19 273 THR A N 1
ATOM 2029 C CA . THR A 1 273 ? -26.105 -2.855 22.686 1.00 98.19 273 THR A CA 1
ATOM 2030 C C . THR A 1 273 ? -24.947 -2.352 21.839 1.00 98.19 273 THR A C 1
ATOM 2032 O O . THR A 1 273 ? -25.150 -1.523 20.954 1.00 98.19 273 THR A O 1
ATOM 2035 N N . VAL A 1 274 ? -23.751 -2.838 22.143 1.00 98.19 274 VAL A N 1
ATOM 2036 C CA . VAL A 1 274 ? -22.549 -2.668 21.331 1.00 98.19 274 VAL A CA 1
ATOM 2037 C C . VAL A 1 274 ? -22.260 -4.027 20.713 1.00 98.19 274 VAL A C 1
ATOM 2039 O O . VAL A 1 274 ? -22.147 -5.012 21.446 1.00 98.19 274 VAL A O 1
ATOM 2042 N N . SER A 1 275 ? -22.175 -4.083 19.392 1.00 97.50 275 SER A N 1
ATOM 2043 C CA . SER A 1 275 ? -21.850 -5.296 18.647 1.00 97.50 275 SER A CA 1
ATOM 2044 C C . SER A 1 275 ? -20.607 -5.089 17.800 1.00 97.50 275 SER A C 1
ATOM 2046 O O . SER A 1 275 ? -20.341 -3.969 17.369 1.00 97.50 275 SER A O 1
ATOM 2048 N N . GLY A 1 276 ? -19.892 -6.171 17.527 1.00 95.00 276 GLY A N 1
ATOM 2049 C CA . GLY A 1 276 ? -18.855 -6.199 16.512 1.00 95.00 276 GLY A CA 1
ATOM 2050 C C . GLY A 1 276 ? -18.784 -7.535 15.788 1.00 95.00 276 GLY A C 1
ATOM 2051 O O . GLY A 1 276 ? -19.387 -8.512 16.232 1.00 95.00 276 GLY A O 1
ATOM 2052 N N . ALA A 1 277 ? -18.078 -7.546 14.669 1.00 91.12 277 ALA A N 1
ATOM 2053 C CA . ALA A 1 277 ? -17.792 -8.714 13.835 1.00 91.12 277 ALA A CA 1
ATOM 2054 C C . ALA A 1 277 ? -16.352 -8.612 13.318 1.00 91.12 277 ALA A C 1
ATOM 2056 O O . ALA A 1 277 ? -15.778 -7.534 13.428 1.00 91.12 277 ALA A O 1
ATOM 2057 N N . GLY A 1 278 ? -15.791 -9.686 12.759 1.00 83.12 278 GLY A N 1
ATOM 2058 C CA . GLY A 1 278 ? -14.418 -9.688 12.228 1.00 83.12 278 GLY A CA 1
ATOM 2059 C C . GLY A 1 278 ? -13.325 -9.808 13.297 1.00 83.12 278 GLY A C 1
ATOM 2060 O O . GLY A 1 278 ? -12.199 -9.405 13.059 1.00 83.12 278 GLY A O 1
ATOM 2061 N N . PHE A 1 279 ? -13.648 -10.323 14.488 1.00 87.50 279 PHE A N 1
ATOM 2062 C CA . PHE A 1 279 ? -12.645 -10.700 15.494 1.00 87.50 279 PHE A CA 1
ATOM 2063 C C . PHE A 1 279 ? -12.271 -12.178 15.353 1.00 87.50 279 PHE A C 1
ATOM 2065 O O . PHE A 1 279 ? -13.057 -12.964 14.817 1.00 87.50 279 PHE A O 1
ATOM 2072 N N . ALA A 1 280 ? -11.119 -12.599 15.880 1.00 84.06 280 ALA A N 1
ATOM 2073 C CA . ALA A 1 280 ? -10.739 -14.006 15.815 1.00 84.06 280 ALA A CA 1
ATOM 2074 C C . ALA A 1 280 ? -11.713 -14.880 16.645 1.00 84.06 280 ALA A C 1
ATOM 2076 O O . ALA A 1 280 ? -12.095 -14.507 17.762 1.00 84.06 280 ALA A O 1
ATOM 2077 N N . PRO A 1 281 ? -12.129 -16.064 16.155 1.00 88.25 281 PRO A N 1
ATOM 2078 C CA . PRO A 1 281 ? -12.998 -16.959 16.916 1.00 88.25 281 PRO A CA 1
ATOM 2079 C C . PRO A 1 281 ? -12.447 -17.301 18.309 1.00 88.25 281 PRO A C 1
ATOM 2081 O O . PRO A 1 281 ? -11.292 -17.702 18.463 1.00 88.25 281 PRO A O 1
ATOM 2084 N N . GLY A 1 282 ? -13.278 -17.156 19.348 1.00 90.00 282 GLY A N 1
ATOM 2085 C CA . GLY A 1 282 ? -12.903 -17.434 20.743 1.00 90.00 282 GLY A CA 1
ATOM 2086 C C . GLY A 1 282 ? -12.041 -16.357 21.417 1.00 90.00 282 GLY A C 1
ATOM 2087 O O . GLY A 1 282 ? -11.674 -16.493 22.590 1.00 90.00 282 GLY A O 1
ATOM 2088 N N . GLU A 1 283 ? -11.740 -15.269 20.719 1.00 93.75 283 GLU A N 1
ATOM 2089 C CA . GLU A 1 283 ? -10.928 -14.171 21.218 1.00 93.75 283 GLU A CA 1
ATOM 2090 C C . GLU A 1 283 ? -11.673 -13.301 22.246 1.00 93.75 283 GLU A C 1
ATOM 2092 O O . GLU A 1 283 ? -12.893 -13.137 22.190 1.00 93.75 283 GLU A O 1
ATOM 2097 N N . ARG A 1 284 ? -10.959 -12.710 23.216 1.00 97.31 284 ARG A N 1
ATOM 2098 C CA . ARG A 1 284 ? -11.554 -11.755 24.162 1.00 97.31 284 ARG A CA 1
ATOM 2099 C C . ARG A 1 284 ? -11.504 -10.334 23.602 1.00 97.31 284 ARG A C 1
ATOM 2101 O O . ARG A 1 284 ? -10.432 -9.775 23.432 1.00 97.31 284 ARG A O 1
ATOM 2108 N N . VAL A 1 285 ? -12.667 -9.706 23.483 1.00 97.50 285 VAL A N 1
ATOM 2109 C CA . VAL A 1 285 ? -12.833 -8.330 23.008 1.00 97.50 285 VAL A CA 1
ATOM 2110 C C . VAL A 1 285 ? -13.231 -7.423 24.168 1.00 97.50 285 VAL A C 1
ATOM 2112 O O . VAL A 1 285 ? -14.215 -7.667 24.872 1.00 97.50 285 VAL A O 1
ATOM 2115 N N . SER A 1 286 ? -12.457 -6.369 24.403 1.00 97.94 286 SER A N 1
ATOM 2116 C CA . SER A 1 286 ? -12.755 -5.312 25.373 1.00 97.94 286 SER A CA 1
ATOM 2117 C C . SER A 1 286 ? -13.473 -4.146 24.709 1.00 97.94 286 SER A C 1
ATOM 2119 O O . SER A 1 286 ? -13.242 -3.870 23.542 1.00 97.94 286 SER A O 1
ATOM 2121 N N . VAL A 1 287 ? -14.362 -3.465 25.437 1.00 98.25 287 VAL A N 1
ATOM 2122 C CA . VAL A 1 287 ? -15.114 -2.322 24.900 1.00 98.25 287 VAL A CA 1
ATOM 2123 C C . VAL A 1 287 ? -14.916 -1.095 25.760 1.00 98.25 287 VAL A C 1
ATOM 2125 O O . VAL A 1 287 ? -15.108 -1.148 26.980 1.00 98.25 287 VAL A O 1
ATOM 2128 N N . THR A 1 288 ? -14.602 0.026 25.118 1.00 98.25 288 THR A N 1
ATOM 2129 C CA . THR A 1 288 ? -14.530 1.346 25.740 1.00 98.25 288 THR A CA 1
ATOM 2130 C C . THR A 1 288 ? -15.572 2.297 25.155 1.00 98.25 288 THR A C 1
ATOM 2132 O O . THR A 1 288 ? -15.943 2.188 23.991 1.00 98.25 288 THR A O 1
ATOM 2135 N N . ILE A 1 289 ? -16.066 3.229 25.974 1.00 98.12 289 ILE A N 1
ATOM 2136 C CA . ILE A 1 289 ? -16.904 4.357 25.544 1.00 98.12 289 ILE A CA 1
ATOM 2137 C C . ILE A 1 289 ? -16.275 5.635 26.095 1.00 98.12 289 ILE A C 1
ATOM 2139 O O . ILE A 1 289 ? -16.126 5.773 27.314 1.00 98.12 289 ILE A O 1
ATOM 2143 N N . GLY A 1 290 ? -15.886 6.558 25.214 1.00 96.38 290 GLY A N 1
ATOM 2144 C CA . GLY A 1 290 ? -15.172 7.783 25.591 1.00 96.38 290 GLY A CA 1
ATOM 2145 C C . GLY A 1 290 ? -13.890 7.485 26.379 1.00 96.38 290 GLY A C 1
ATOM 2146 O O . GLY A 1 290 ? -13.632 8.113 27.406 1.00 96.38 290 GLY A O 1
ATOM 2147 N N . GLY A 1 291 ? -13.153 6.443 25.973 1.00 95.31 291 GLY A N 1
ATOM 2148 C CA . GLY A 1 291 ? -11.914 5.987 26.616 1.00 95.31 291 GLY A CA 1
ATOM 2149 C C . GLY A 1 291 ? -12.087 5.237 27.944 1.00 95.31 291 GLY A C 1
ATOM 2150 O O . GLY A 1 291 ? -11.102 4.812 28.540 1.00 95.31 291 GLY A O 1
ATOM 2151 N N . ARG A 1 292 ? -13.318 5.044 28.440 1.00 96.56 292 ARG A N 1
ATOM 2152 C CA . ARG A 1 292 ? -13.583 4.251 29.652 1.00 96.56 292 ARG A CA 1
ATOM 2153 C C . ARG A 1 292 ? -14.008 2.838 29.292 1.00 96.56 292 ARG A C 1
ATOM 2155 O O . ARG A 1 292 ? -15.007 2.678 28.599 1.00 96.56 292 ARG A O 1
ATOM 2162 N N . GLN A 1 293 ? -13.318 1.825 29.811 1.00 97.50 293 GLN A N 1
ATOM 2163 C CA . GLN A 1 293 ? -13.724 0.430 29.635 1.00 97.50 293 GLN A CA 1
ATOM 2164 C C . GLN A 1 293 ? -15.081 0.166 30.302 1.00 97.50 293 GLN A C 1
ATOM 2166 O O . GLN A 1 293 ? -15.275 0.449 31.485 1.00 97.50 293 GLN A O 1
ATOM 2171 N N . VAL A 1 294 ? -16.026 -0.372 29.531 1.00 97.56 294 VAL A N 1
ATOM 2172 C CA . VAL A 1 294 ? -17.408 -0.638 29.960 1.00 97.56 294 VAL A CA 1
ATOM 2173 C C . VAL A 1 294 ? -17.763 -2.124 29.989 1.00 97.56 294 VAL A C 1
ATOM 2175 O O . VAL A 1 294 ? -18.812 -2.487 30.525 1.00 97.56 294 VAL A O 1
ATOM 2178 N N . GLY A 1 295 ? -16.909 -2.986 29.435 1.00 97.00 295 GLY A N 1
ATOM 2179 C CA . GLY A 1 295 ? -17.093 -4.432 29.474 1.00 97.00 295 GLY A CA 1
ATOM 2180 C C . GLY A 1 295 ? -16.084 -5.198 28.626 1.00 97.00 295 GLY A C 1
ATOM 2181 O O . GLY A 1 295 ? -15.211 -4.614 27.984 1.00 97.00 295 GLY A O 1
ATOM 2182 N N . THR A 1 296 ? -16.231 -6.518 28.647 1.00 97.75 296 THR A N 1
ATOM 2183 C CA . THR A 1 296 ? -15.552 -7.472 27.766 1.00 97.75 296 THR A CA 1
ATOM 2184 C C . THR A 1 296 ? -16.556 -8.532 27.308 1.00 97.75 296 THR A C 1
ATOM 2186 O O . THR A 1 296 ? -17.516 -8.830 28.024 1.00 97.75 296 THR A O 1
ATOM 2189 N N . ALA A 1 297 ? -16.337 -9.097 26.126 1.00 97.31 297 ALA A N 1
ATOM 2190 C CA . ALA A 1 297 ? -17.053 -10.244 25.578 1.00 97.31 297 ALA A CA 1
ATOM 2191 C C . ALA A 1 297 ? -16.048 -11.202 24.919 1.00 97.31 297 ALA A C 1
ATOM 2193 O O . ALA A 1 297 ? -14.903 -10.825 24.684 1.00 97.31 297 ALA A O 1
ATOM 2194 N N . THR A 1 298 ? -16.462 -12.436 24.653 1.00 97.69 298 THR A N 1
ATOM 2195 C CA . THR A 1 298 ? -15.689 -13.377 23.833 1.00 97.69 298 THR A CA 1
ATOM 2196 C C . THR A 1 298 ? -16.369 -13.484 22.477 1.00 97.69 298 THR A C 1
ATOM 2198 O O . THR A 1 298 ? -17.594 -13.613 22.444 1.00 97.69 298 THR A O 1
ATOM 2201 N N . ALA A 1 299 ? -15.596 -13.380 21.399 1.00 96.06 299 ALA A N 1
ATOM 2202 C CA . ALA A 1 299 ? -16.085 -13.554 20.041 1.00 96.06 299 ALA A CA 1
ATOM 2203 C C . ALA A 1 299 ? -16.540 -15.007 19.827 1.00 96.06 299 ALA A C 1
ATOM 2205 O O . ALA A 1 299 ? -15.895 -15.942 20.311 1.00 96.06 299 ALA A O 1
ATOM 2206 N N . ASP A 1 300 ? -17.672 -15.194 19.154 1.00 95.00 300 ASP A N 1
ATOM 2207 C CA . ASP A 1 300 ? -18.189 -16.521 18.818 1.00 95.00 300 ASP A CA 1
ATOM 2208 C C . ASP A 1 300 ? -17.404 -17.181 17.669 1.00 95.00 300 ASP A C 1
ATOM 2210 O O . ASP A 1 300 ? -16.413 -16.637 17.182 1.00 95.00 300 ASP A O 1
ATOM 2214 N N . ASP A 1 301 ? -17.839 -18.367 17.232 1.00 90.56 301 ASP A N 1
ATOM 2215 C CA . ASP A 1 301 ? -17.176 -19.130 16.163 1.00 90.56 301 ASP A CA 1
ATOM 2216 C C . ASP A 1 301 ? -17.151 -18.388 14.811 1.00 90.56 301 ASP A C 1
ATOM 2218 O O . ASP A 1 301 ? -16.402 -18.764 13.912 1.00 90.56 301 ASP A O 1
ATOM 2222 N N . THR A 1 302 ? -17.965 -17.337 14.662 1.00 83.75 302 THR A N 1
ATOM 2223 C CA . THR A 1 302 ? -18.021 -16.473 13.474 1.00 83.75 302 THR A CA 1
ATOM 2224 C C . THR A 1 302 ? -17.270 -15.154 13.660 1.00 83.75 302 THR A C 1
ATOM 2226 O O . THR A 1 302 ? -17.305 -14.300 12.777 1.00 83.75 302 THR A O 1
ATOM 2229 N N . GLY A 1 303 ? -16.611 -14.957 14.806 1.00 87.44 303 GLY A N 1
ATOM 2230 C CA . GLY A 1 303 ? -15.913 -13.715 15.121 1.00 87.44 303 GLY A CA 1
ATOM 2231 C C . GLY A 1 303 ? -16.829 -12.576 15.574 1.00 87.44 303 GLY A C 1
ATOM 2232 O O . GLY A 1 303 ? -16.405 -11.418 15.615 1.00 87.44 303 GLY A O 1
ATOM 2233 N N . ALA A 1 304 ? -18.093 -12.865 15.903 1.00 94.56 304 ALA A N 1
ATOM 2234 C CA . ALA A 1 304 ? -19.055 -11.861 16.337 1.00 94.56 304 ALA A CA 1
ATOM 2235 C C . ALA A 1 304 ? -19.063 -11.694 17.863 1.00 94.56 304 ALA A C 1
ATOM 2237 O O . ALA A 1 304 ? -18.946 -12.644 18.636 1.00 94.56 304 ALA A O 1
ATOM 2238 N N . VAL A 1 305 ? -19.243 -10.454 18.314 1.00 97.06 305 VAL A N 1
ATOM 2239 C CA . VAL A 1 305 ? -19.293 -10.057 19.728 1.00 97.06 305 VAL A CA 1
ATOM 2240 C C . VAL A 1 305 ? -20.511 -9.170 19.954 1.00 97.06 305 VAL A C 1
ATOM 2242 O O . VAL A 1 305 ? -20.830 -8.297 19.151 1.00 97.06 305 VAL A O 1
ATOM 2245 N N . SER A 1 306 ? -21.192 -9.350 21.085 1.00 97.38 306 SER A N 1
ATOM 2246 C CA . SER A 1 306 ? -22.281 -8.470 21.507 1.00 97.38 306 SER A CA 1
ATOM 2247 C C . SER A 1 306 ? -22.311 -8.323 23.022 1.00 97.38 306 SER A C 1
ATOM 2249 O O . SER A 1 306 ? -22.214 -9.296 23.771 1.00 97.38 306 SER A O 1
ATOM 2251 N N . LEU A 1 307 ? -22.448 -7.088 23.491 1.00 96.75 307 LEU A N 1
ATOM 2252 C CA . LEU A 1 307 ? -22.530 -6.748 24.904 1.00 96.75 307 LEU A CA 1
ATOM 2253 C C . LEU A 1 307 ? -23.506 -5.594 25.106 1.00 96.75 307 LEU A C 1
ATOM 2255 O O . LEU A 1 307 ? -23.763 -4.796 24.208 1.00 96.75 307 LEU A O 1
ATOM 2259 N N . ARG A 1 308 ? -24.042 -5.478 26.324 1.00 97.94 308 ARG A N 1
ATOM 2260 C CA . ARG A 1 308 ? -25.036 -4.449 26.654 1.00 97.94 308 ARG A CA 1
ATOM 2261 C C . ARG A 1 308 ? -24.605 -3.537 27.813 1.00 97.94 308 ARG A C 1
ATOM 2263 O O . ARG A 1 308 ? -25.238 -3.579 28.883 1.00 97.94 308 ARG A O 1
ATOM 2270 N N . PRO A 1 309 ? -23.504 -2.773 27.664 1.00 97.50 309 PRO A N 1
ATOM 2271 C CA . PRO A 1 309 ? -22.949 -1.941 28.729 1.00 97.50 309 PRO A CA 1
ATOM 2272 C C . PRO A 1 309 ? -23.860 -0.765 29.092 1.00 97.50 309 PRO A C 1
ATOM 2274 O O . PRO A 1 309 ? -24.790 -0.422 28.363 1.00 97.50 309 PRO A O 1
ATOM 2277 N N . ARG A 1 310 ? -23.579 -0.128 30.236 1.00 97.75 310 ARG A N 1
ATOM 2278 C CA . ARG A 1 310 ? -24.152 1.184 30.565 1.00 97.75 310 ARG A CA 1
ATOM 2279 C C . ARG A 1 310 ? -23.265 2.296 30.016 1.00 97.75 310 ARG A C 1
ATOM 2281 O O . ARG A 1 310 ? -22.053 2.252 30.213 1.00 97.75 310 ARG A O 1
ATOM 2288 N N . VAL A 1 311 ? -23.873 3.317 29.420 1.00 97.62 311 VAL A N 1
ATOM 2289 C CA . VAL A 1 311 ? -23.172 4.538 28.999 1.00 97.62 311 VAL A CA 1
ATOM 2290 C C . VAL A 1 311 ? -22.622 5.258 30.241 1.00 97.62 311 VAL A C 1
ATOM 2292 O O . VAL A 1 311 ? -23.411 5.575 31.141 1.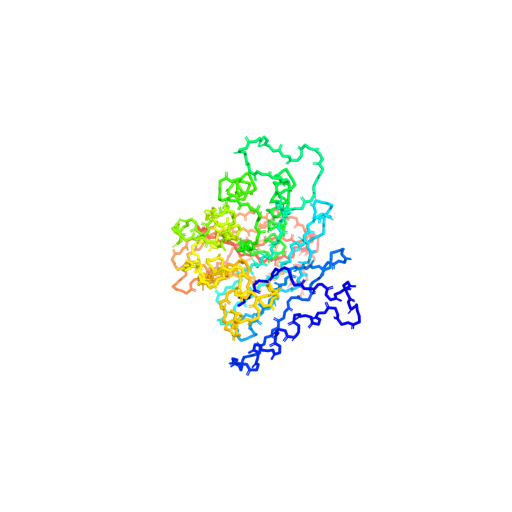00 97.62 311 VAL A O 1
ATOM 2295 N N . PRO A 1 312 ? -21.304 5.529 30.338 1.00 97.56 312 PRO A N 1
ATOM 2296 C CA . PRO A 1 312 ? -20.730 6.133 31.536 1.00 97.56 312 PRO A CA 1
ATOM 2297 C C . PRO A 1 312 ? -21.284 7.538 31.813 1.00 97.56 312 PRO A C 1
ATOM 2299 O O . PRO A 1 312 ? -21.305 8.411 30.950 1.00 97.56 312 PRO A O 1
ATOM 2302 N N . VAL A 1 313 ? -21.693 7.780 33.060 1.00 95.38 313 VAL A N 1
ATOM 2303 C CA . VAL A 1 313 ? -22.369 9.029 33.467 1.00 95.38 313 VAL A CA 1
ATOM 2304 C C . VAL A 1 313 ? -21.444 10.244 33.584 1.00 95.38 313 VAL A C 1
ATOM 2306 O O . VAL A 1 313 ? -21.918 11.369 33.682 1.00 95.38 313 VAL A O 1
ATOM 2309 N N . LEU A 1 314 ? -20.128 10.027 33.572 1.00 94.50 314 LEU A N 1
ATOM 2310 C CA . LEU A 1 314 ? -19.111 11.074 33.714 1.00 94.50 314 LEU A CA 1
ATOM 2311 C C . LEU A 1 314 ? -18.546 11.559 32.366 1.00 94.50 314 LEU A C 1
ATOM 2313 O O . LEU A 1 314 ? -17.529 12.250 32.357 1.00 94.50 314 LEU A O 1
ATOM 2317 N N . LEU A 1 315 ? -19.127 11.152 31.232 1.00 95.94 315 LEU A N 1
ATOM 2318 C CA . LEU A 1 315 ? -18.684 11.604 29.908 1.00 95.94 315 LEU A CA 1
ATOM 2319 C C . LEU A 1 315 ? -19.230 12.997 29.580 1.00 95.94 315 LEU A C 1
ATOM 2321 O O . LEU A 1 315 ? -20.357 13.333 29.949 1.00 95.94 315 LEU A O 1
ATOM 2325 N N . GLY A 1 316 ? -18.441 13.795 28.859 1.00 95.31 316 GLY A N 1
ATOM 2326 C CA . GLY A 1 316 ? -18.853 15.100 28.335 1.00 95.31 316 GLY A CA 1
ATOM 2327 C C . GLY A 1 316 ? -19.906 14.986 27.229 1.00 95.31 316 GLY A C 1
ATOM 2328 O O . GLY A 1 316 ? -20.242 13.887 26.794 1.00 95.31 316 GLY A O 1
ATOM 2329 N N . ALA A 1 317 ? -20.500 16.111 26.832 1.00 96.50 317 ALA A N 1
ATOM 2330 C CA . ALA A 1 317 ? -21.356 16.162 25.644 1.00 96.50 317 ALA A CA 1
ATOM 2331 C C . ALA A 1 317 ? -20.505 16.090 24.364 1.00 96.50 317 ALA A C 1
ATOM 2333 O O . ALA A 1 317 ? -19.307 16.362 24.410 1.00 96.50 317 ALA A O 1
ATOM 2334 N N . GLY A 1 318 ? -21.138 15.772 23.237 1.00 97.06 318 GLY A N 1
ATOM 2335 C CA . GLY A 1 318 ? -20.480 15.572 21.948 1.00 97.06 318 GLY A CA 1
ATOM 2336 C C . GLY A 1 318 ? -20.209 14.101 21.651 1.00 97.06 318 GLY A C 1
ATOM 2337 O O . GLY A 1 318 ? -20.690 13.209 22.361 1.00 97.06 318 GLY A O 1
ATOM 2338 N N . ASP A 1 319 ? -19.451 13.864 20.588 1.00 97.56 319 ASP A N 1
ATOM 2339 C CA . ASP A 1 319 ? -19.157 12.519 20.108 1.00 97.56 319 ASP A CA 1
ATOM 2340 C C . ASP A 1 319 ? -18.197 11.801 21.053 1.00 97.56 319 ASP A C 1
ATOM 2342 O O . ASP A 1 319 ? -17.187 12.343 21.504 1.00 97.56 319 ASP A O 1
ATOM 2346 N N . GLN A 1 320 ? -18.558 10.572 21.395 1.00 97.88 320 GLN A N 1
ATOM 2347 C CA . GLN A 1 320 ? -17.770 9.665 22.207 1.00 97.88 320 GLN A CA 1
ATOM 2348 C C . GLN A 1 320 ? -17.453 8.447 21.350 1.00 97.88 320 GLN A C 1
ATOM 2350 O O . GLN A 1 320 ? -18.367 7.764 20.882 1.00 97.88 320 GLN A O 1
ATOM 2355 N N . ALA A 1 321 ? -16.165 8.164 21.170 1.00 97.25 321 ALA A N 1
ATOM 2356 C CA . ALA A 1 321 ? -15.733 6.948 20.498 1.00 97.25 321 ALA A CA 1
ATOM 2357 C C . ALA A 1 321 ? -16.185 5.716 21.292 1.00 97.25 321 ALA A C 1
ATOM 2359 O O . ALA A 1 321 ? -16.072 5.680 22.524 1.00 97.25 321 ALA A O 1
ATOM 2360 N N . VAL A 1 322 ? -16.688 4.719 20.578 1.00 98.00 322 VAL A N 1
ATOM 2361 C CA . VAL A 1 322 ? -16.960 3.374 21.073 1.00 98.00 322 VAL A CA 1
ATOM 2362 C C . VAL A 1 322 ? -15.969 2.457 20.381 1.00 98.00 322 VAL A C 1
ATOM 2364 O O . VAL A 1 322 ? -16.062 2.261 19.173 1.00 98.00 322 VAL A O 1
ATOM 2367 N N . VAL A 1 323 ? -15.009 1.937 21.140 1.00 97.12 323 VAL A N 1
ATOM 2368 C CA . VAL A 1 323 ? -13.899 1.142 20.599 1.00 97.12 323 VAL A CA 1
ATOM 2369 C C . VAL A 1 323 ? -13.993 -0.267 21.153 1.00 97.12 323 VAL A C 1
ATOM 2371 O O . VAL A 1 323 ? -14.054 -0.443 22.373 1.00 97.12 323 VAL A O 1
ATOM 2374 N N . LEU A 1 324 ? -14.018 -1.249 20.262 1.00 97.88 324 LEU A N 1
ATOM 2375 C CA . LEU A 1 324 ? -13.841 -2.663 20.555 1.00 97.88 324 LEU A CA 1
ATOM 2376 C C . LEU A 1 324 ? -12.377 -3.009 20.267 1.00 97.88 324 LEU A C 1
ATOM 2378 O O . LEU A 1 324 ? -11.859 -2.613 19.229 1.00 97.88 324 LEU A O 1
ATOM 2382 N N . THR A 1 325 ? -11.721 -3.729 21.170 1.00 95.12 325 THR A N 1
ATOM 2383 C CA . THR A 1 325 ? -10.308 -4.113 21.047 1.00 95.12 325 THR A CA 1
ATOM 2384 C C . THR A 1 325 ? -10.145 -5.578 21.414 1.00 95.12 325 THR A C 1
ATOM 2386 O O . THR A 1 325 ? -10.386 -5.948 22.572 1.00 95.12 325 THR A O 1
ATOM 2389 N N . GLY A 1 326 ? -9.757 -6.387 20.435 1.00 92.00 326 GLY A N 1
ATOM 2390 C CA . GLY A 1 326 ? -9.366 -7.778 20.597 1.00 92.00 326 GLY A CA 1
ATOM 2391 C C . GLY A 1 326 ? -8.045 -7.931 21.360 1.00 92.00 326 GLY A C 1
ATOM 2392 O O . GLY A 1 326 ? -7.233 -7.011 21.443 1.00 92.00 326 GLY A O 1
ATOM 2393 N N . THR A 1 327 ? -7.826 -9.099 21.957 1.00 88.06 327 THR A N 1
ATOM 2394 C CA . THR A 1 327 ? -6.522 -9.518 22.492 1.00 88.06 327 THR A CA 1
ATOM 2395 C C . THR A 1 327 ? -5.441 -9.742 21.427 1.00 88.06 327 THR A C 1
ATOM 2397 O O . THR A 1 327 ? -4.269 -9.727 21.794 1.00 88.06 327 THR A O 1
ATOM 2400 N N . SER A 1 328 ? -5.808 -9.951 20.161 1.00 77.56 328 SER A N 1
ATOM 2401 C CA . SER A 1 328 ? -4.931 -10.004 18.984 1.00 77.56 328 SER A CA 1
ATOM 2402 C C . SER A 1 328 ? -4.337 -8.634 18.661 1.00 77.56 328 SER A C 1
ATOM 2404 O O . SER A 1 328 ? -3.235 -8.554 18.130 1.00 77.56 328 SER A O 1
ATOM 2406 N N . GLY A 1 329 ? -5.040 -7.563 19.039 1.00 78.62 329 GLY A N 1
ATOM 2407 C CA . GLY A 1 329 ? -4.727 -6.188 18.663 1.00 78.62 329 GLY A CA 1
ATOM 2408 C C . G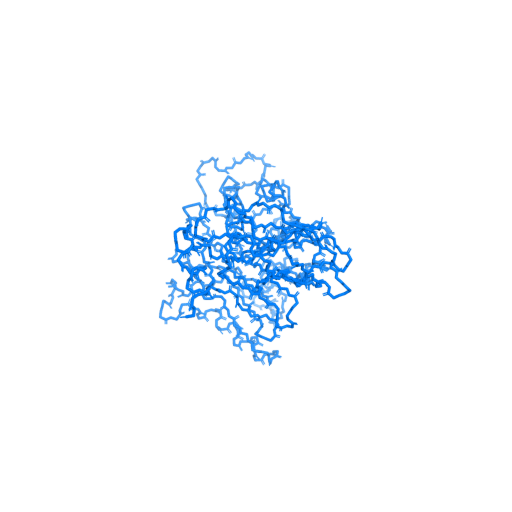LY A 1 329 ? -5.757 -5.572 17.718 1.00 78.62 329 GLY A C 1
ATOM 2409 O O . GLY A 1 329 ? -5.765 -4.348 17.593 1.00 78.62 329 GLY A O 1
ATOM 2410 N N . ASP A 1 330 ? -6.659 -6.368 17.132 1.00 80.06 330 ASP A N 1
ATOM 2411 C CA . ASP A 1 330 ? -7.682 -5.866 16.210 1.00 80.06 330 ASP A CA 1
ATOM 2412 C C . ASP A 1 330 ? -8.602 -4.868 16.904 1.00 80.06 330 ASP A C 1
ATOM 2414 O O . ASP A 1 330 ? -9.066 -5.083 18.034 1.00 80.06 330 ASP A O 1
ATOM 2418 N N . THR A 1 331 ? -8.887 -3.758 16.226 1.00 87.81 331 THR A N 1
ATOM 2419 C CA . THR A 1 331 ? -9.790 -2.738 16.757 1.00 87.81 331 THR A CA 1
ATOM 2420 C C . THR A 1 331 ? -10.916 -2.432 15.796 1.00 87.81 331 THR A C 1
ATOM 2422 O O . THR A 1 331 ? -10.710 -2.315 14.597 1.00 87.81 331 THR A O 1
ATOM 2425 N N . ALA A 1 332 ? -12.108 -2.240 16.352 1.00 90.06 332 ALA A N 1
ATOM 2426 C CA . ALA A 1 332 ? -13.266 -1.766 15.618 1.00 90.06 332 ALA A CA 1
ATOM 2427 C C . ALA A 1 332 ? -13.849 -0.544 16.322 1.00 90.06 332 ALA A C 1
ATOM 2429 O O . ALA A 1 332 ? -14.107 -0.579 17.529 1.00 90.06 332 ALA A O 1
ATOM 2430 N N . THR A 1 333 ? -14.083 0.536 15.578 1.00 92.88 333 THR A N 1
ATOM 2431 C CA . THR A 1 333 ? -14.544 1.806 16.154 1.00 92.88 333 THR A CA 1
ATOM 2432 C C . THR A 1 333 ? -15.874 2.250 15.557 1.00 92.88 333 THR A C 1
ATOM 2434 O O . THR A 1 333 ? -16.101 2.195 14.355 1.00 92.88 333 THR A O 1
ATOM 2437 N N . THR A 1 334 ? -16.759 2.738 16.419 1.00 95.50 334 THR A N 1
ATOM 2438 C CA . THR A 1 334 ? -17.966 3.492 16.068 1.00 95.50 334 THR A CA 1
ATOM 2439 C C . THR A 1 334 ? -18.120 4.660 17.050 1.00 95.50 334 THR A C 1
ATOM 2441 O O . THR A 1 334 ? -17.215 4.935 17.843 1.00 95.50 334 THR A O 1
ATOM 2444 N N . SER A 1 335 ? -19.232 5.388 17.030 1.00 96.62 335 SER A N 1
ATOM 2445 C CA . SER A 1 335 ? -19.446 6.512 17.944 1.00 96.62 335 SER A CA 1
ATOM 244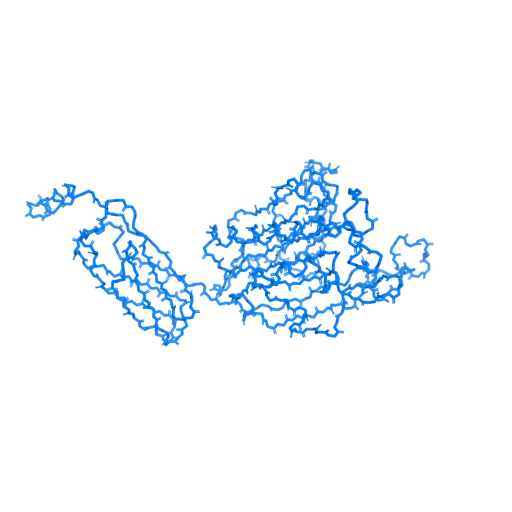6 C C . SER A 1 335 ? -20.882 6.609 18.447 1.00 96.62 335 SER A C 1
ATOM 2448 O O . SER A 1 335 ? -21.831 6.121 17.836 1.00 96.62 335 SER A O 1
ATOM 2450 N N . ILE A 1 336 ? -21.030 7.254 19.603 1.00 98.06 336 ILE A N 1
ATOM 2451 C CA . ILE A 1 336 ? -22.308 7.756 20.111 1.00 98.06 336 ILE A CA 1
ATOM 2452 C C . ILE A 1 336 ? -22.195 9.262 20.334 1.00 98.06 336 ILE A C 1
ATOM 2454 O O . ILE A 1 336 ? -21.149 9.751 20.756 1.00 98.06 336 ILE A O 1
ATOM 2458 N N . THR A 1 337 ? -23.279 10.003 20.140 1.00 98.06 337 THR A N 1
ATOM 2459 C CA . THR A 1 337 ? -23.330 11.441 20.425 1.00 98.06 337 THR A CA 1
ATOM 2460 C C . THR A 1 337 ? -24.108 11.686 21.712 1.00 98.06 337 THR A C 1
ATOM 2462 O O . THR A 1 337 ? -25.315 11.435 21.787 1.00 98.06 337 THR A O 1
ATOM 2465 N N . LEU A 1 338 ? -23.441 12.227 22.734 1.00 97.38 338 LEU A N 1
ATOM 2466 C CA . LEU A 1 338 ? -24.082 12.589 23.997 1.00 97.38 338 LEU A CA 1
ATOM 2467 C C . LEU A 1 338 ? -24.560 14.041 23.987 1.00 97.38 338 LEU A C 1
ATOM 2469 O O . LEU A 1 338 ? -23.826 14.966 23.639 1.00 97.38 338 LEU A O 1
ATOM 2473 N N . ARG A 1 339 ? -25.791 14.260 24.453 1.00 95.62 339 ARG A N 1
ATOM 2474 C CA . ARG A 1 339 ? -26.354 15.606 24.632 1.00 95.62 339 ARG A CA 1
ATOM 2475 C C . ARG A 1 339 ? -25.729 16.297 25.852 1.00 95.62 339 ARG A C 1
ATOM 2477 O O . ARG A 1 339 ? -25.086 15.657 26.695 1.00 95.62 339 ARG A O 1
ATOM 2484 N N . THR A 1 340 ? -25.949 17.606 25.984 1.00 95.69 340 THR A N 1
ATOM 2485 C CA . THR A 1 340 ? -25.662 18.318 27.244 1.00 95.69 340 THR A CA 1
ATOM 2486 C C . THR A 1 340 ? -26.555 17.798 28.373 1.00 95.69 340 THR A C 1
ATOM 2488 O O . THR A 1 340 ? -27.671 17.350 28.118 1.00 95.69 340 THR A O 1
ATOM 2491 N N . LEU A 1 341 ? -26.106 17.901 29.630 1.00 91.38 341 LEU A N 1
ATOM 2492 C CA . LEU A 1 341 ? -26.891 17.446 30.790 1.00 91.38 341 LEU A CA 1
ATOM 2493 C C . LEU A 1 341 ? -28.279 18.106 30.860 1.00 91.38 341 LEU A C 1
ATOM 2495 O O . LEU A 1 341 ? -29.261 17.454 31.205 1.00 91.38 341 LEU A O 1
ATOM 2499 N N . TRP A 1 342 ? -28.377 19.385 30.482 1.00 91.56 342 TRP A N 1
ATOM 2500 C CA . TRP A 1 342 ? -29.652 20.103 30.428 1.00 91.56 342 TRP A CA 1
ATOM 2501 C C . TRP A 1 342 ? -30.593 19.559 29.355 1.00 91.56 342 TRP A C 1
ATOM 2503 O O . TRP A 1 342 ? -31.781 19.387 29.617 1.00 91.56 342 TRP A O 1
ATOM 2513 N N . GLN A 1 343 ? -30.075 19.259 28.163 1.00 92.81 343 GLN A N 1
ATOM 2514 C CA . GLN A 1 343 ? -30.866 18.638 27.100 1.00 92.81 343 GLN A CA 1
ATOM 2515 C C . GLN A 1 343 ? -31.303 17.222 27.484 1.00 92.81 343 GLN A C 1
ATOM 2517 O O . GLN A 1 343 ? -32.462 16.885 27.281 1.00 92.81 343 GLN A O 1
ATOM 2522 N N . GLU A 1 344 ? -30.424 16.418 28.094 1.00 91.75 344 GLU A N 1
ATOM 2523 C CA . GLU A 1 344 ? -30.805 15.090 28.590 1.00 91.75 344 GLU A CA 1
ATOM 2524 C C . GLU A 1 344 ? -31.922 15.169 29.633 1.00 91.75 344 GLU A C 1
ATOM 2526 O O . GLU A 1 344 ? -32.871 14.392 29.570 1.00 91.75 344 GLU A O 1
ATOM 2531 N N . LEU A 1 345 ? -31.839 16.116 30.574 1.00 89.19 345 LEU A N 1
ATOM 2532 C CA . LEU A 1 345 ? -32.885 16.326 31.573 1.00 89.19 345 LEU A CA 1
ATOM 2533 C C . LEU A 1 345 ? -34.213 16.719 30.919 1.00 89.19 345 LEU A C 1
ATOM 2535 O O . LEU A 1 345 ? -35.246 16.145 31.256 1.00 89.19 345 LEU A O 1
ATOM 2539 N N . LEU A 1 346 ? -34.194 17.668 29.979 1.00 91.88 346 LEU A N 1
ATOM 2540 C CA . LEU A 1 346 ? -35.391 18.091 29.250 1.00 91.88 346 LEU A CA 1
ATOM 2541 C C . LEU A 1 346 ? -36.009 16.940 28.453 1.00 91.88 346 LEU A C 1
ATOM 2543 O O . LEU A 1 346 ? -37.224 16.765 28.487 1.00 91.88 346 LEU A O 1
ATOM 2547 N N . ASP A 1 347 ? -35.193 16.141 27.772 1.00 89.44 347 ASP A N 1
ATOM 2548 C CA . ASP A 1 347 ? -35.676 15.017 26.973 1.00 89.44 347 ASP A CA 1
ATOM 2549 C C . ASP A 1 347 ? -36.212 13.884 27.862 1.00 89.44 347 ASP A C 1
ATOM 2551 O O . ASP A 1 347 ? -37.270 13.329 27.562 1.00 89.44 347 ASP A O 1
ATOM 2555 N N . ARG A 1 348 ? -35.572 13.596 29.006 1.00 86.19 348 ARG A N 1
ATOM 2556 C CA . ARG A 1 348 ? -36.113 12.658 30.007 1.00 86.19 348 ARG A CA 1
ATOM 2557 C C . ARG A 1 348 ? -37.436 13.151 30.594 1.00 86.19 348 ARG A C 1
ATOM 2559 O O . ARG A 1 348 ? -38.349 12.353 30.775 1.00 86.19 348 ARG A O 1
ATOM 2566 N N . LEU A 1 349 ? -37.559 14.450 30.874 1.00 88.44 349 LEU A N 1
ATOM 2567 C CA . LEU A 1 349 ? -38.817 15.038 31.339 1.00 88.44 349 LEU A CA 1
ATOM 2568 C C . LEU A 1 349 ? -39.905 14.923 30.268 1.00 88.44 349 LEU A C 1
ATOM 2570 O O . LEU A 1 349 ? -41.001 14.482 30.583 1.00 88.44 349 LEU A O 1
ATOM 2574 N N . ARG A 1 350 ? -39.606 15.230 29.002 1.00 89.06 350 ARG A N 1
ATOM 2575 C CA . ARG A 1 350 ? -40.560 15.050 27.893 1.00 89.06 350 ARG A CA 1
ATOM 2576 C C . ARG A 1 350 ? -41.045 13.605 27.785 1.00 89.06 350 ARG A C 1
ATOM 2578 O O . ARG A 1 350 ? -42.246 13.387 27.706 1.00 89.06 350 ARG A O 1
ATOM 2585 N N . GLN A 1 351 ? -40.143 12.627 27.884 1.00 84.50 351 GLN A N 1
ATOM 2586 C CA . GLN A 1 351 ? -40.510 11.204 27.862 1.00 84.50 351 GLN A CA 1
ATOM 2587 C C . GLN A 1 351 ? -41.438 10.786 29.014 1.00 84.50 351 GLN A C 1
ATOM 2589 O O . GLN A 1 351 ? -42.206 9.843 28.856 1.00 84.50 351 GLN A O 1
ATOM 2594 N N . LEU A 1 352 ? -41.377 11.463 30.165 1.00 84.06 352 LEU A N 1
ATOM 2595 C CA . LEU A 1 352 ? -42.251 11.180 31.309 1.00 84.06 352 LEU A CA 1
ATOM 2596 C C . LEU A 1 352 ? -43.646 11.798 31.172 1.00 84.06 352 LEU A C 1
ATOM 2598 O O . LEU A 1 352 ? -44.587 11.287 31.775 1.00 84.06 352 LEU A O 1
ATOM 2602 N N . ILE A 1 353 ? -43.768 12.911 30.448 1.00 82.88 353 ILE A N 1
ATOM 2603 C CA . ILE A 1 353 ? -44.986 13.732 30.438 1.00 82.88 353 ILE A CA 1
ATOM 2604 C C . ILE A 1 353 ? -45.851 13.457 29.190 1.00 82.88 353 ILE A C 1
ATOM 2606 O O . ILE A 1 353 ? -47.045 13.750 29.229 1.00 82.88 353 ILE A O 1
ATOM 2610 N N . GLY A 1 354 ? -45.295 12.812 28.154 1.00 60.94 354 GLY A N 1
ATOM 2611 C CA . GLY A 1 354 ? -45.989 12.517 26.893 1.00 60.94 354 GLY A CA 1
ATOM 2612 C C . GLY A 1 354 ? -45.877 13.667 25.908 1.00 60.94 354 GLY A C 1
ATOM 2613 O O . GLY A 1 354 ? -46.579 14.682 26.101 1.00 60.94 354 GLY A O 1
#

Sequence (354 aa):
MITLHEIENSAVTTPATPYAAVETLIAALEAVDGHDWDYARAHEDGDVITNAVIHRTDVVTPVGDPVAYTSPTFDNARSPIAQTFATVEGGGVFTLVANHLKSKGSACATGNDTSVGGPGNCNADRTAQATELVAFAQQLAARTGDPDVLLTGDFNSYRYEDPLDVVRDAGYTELGETFAPDEYSYVFDGGSGSLDHAFATASLAPQVTGLTVWETNAVESFAYEYDSGVDPLYAADPYRASDHNPTVIGLSLDTPATAAVSEPRPFRGDRVTVSGAGFAPGERVSVTIGGRQVGTATADDTGAVSLRPRVPVLLGAGDQAVVLTGTSGDTATTSITLRTLWQELLDRLRQLIG

Secondary structure (DSSP, 8-state):
-EEEEEEE-HHHHSTTSTTHHHHHHHHHHHHHH---EEE-----SS-SEEEEEEEETTTEEE-S--EE---GGGTTSEEEEEEEEEETTS--EEEEEEEEPPPTTS---TT-S--TTSS-TTHHHHHHHHHHHHHHHHHHHHHHS---EEEEEE-SS-TTSHHHHHHHHTT-EEHHHHH-TT--SEEETTEEE-SEEEEE-TTTGGGEEEEEE--SSTTS-GGGSTTSS-TTT--SSSTTSSSBPPEEEEE-PPPPPEEEES-SSPPTT-B--EEEESPPTT-EEEEEETTEEEEEEE--TTS-EEE-PBPPTTPPSEEEEEEEEESSS-EEEEEEEEPPHHHHHHHHHHHHH-

Organism: NCBI:txid449393

Foldseek 3Di:
DDKDWFFFQCCAVPVVCRCVSVVVVQVVVCVPPVFHKDWQPDGDNQDRGEMIGMDTPQFKDWDDHKDFDDDPLCNQHHTKIKTWIDTPVLFAIAMEIEGAFHALVDDDDPPCDDDDPAFGPNLVSLLVVLLVVLVVLVVVCVVRVHNKYKYWDFSNTFCPGNSNVSLVVSQWDWQCCVAPVPDFWADDPRDTGHRITMTIHPQFPVQWPHKDWAPQAQPDDCLQAPPSPNVVNHDPDSHNPDNTTDMDTDGRHFRAKAKDWPAQEDEAFAWIKIKIFRAAAQWKKWKDKQNHTFDIFGQHNRRMTIDTGGHHNPDAFAKIKIWIATPVGGIYIDIHGYDHPVVSVVVVVVVVPD

pLDDT: mean 91.92, std 8.18, range [46.59, 98.81]

Radius of gyration: 24.97 Å; chains: 1; bounding box: 80×39×68 Å